Protein AF-A0A7S2KG99-F1 (afdb_monomer_lite)

Secondary structure (DSSP, 8-state):
-HHHHHHHHHHHHHHHHHHHHHHHH----------TTTTS-TTHHHHHHHHHHHHHHHHHHH-HHHHHHHHHHHHHHHHHHTT----------------------------HHHHHHHHHTT---HHHHTT--HHHHHHHHHTTPPP-TT-HHHHHHHHHHHHHHHHHHHHHHHHHHHHHHHHHHHHHHHS--

Foldseek 3Di:
DVVVVVVVVVVVVVVVVVVVVCVVVVDDDPPDPDDDPVPPDPCPVVVVVVVVVVLVVVCVVCPVVVSVVVVVVVVVVVVVVVPDDDDDDDDDDDDPPDPPPPDDDDQDDQDPVLLCCCCPVQNDDPVVVVVDGNVLSVQCVVVVHHDDPVCPSVVVSVVVVVVVVVVVVVVVVVVVVVVVVVVVVVVVVVVVD

Radius of gyration: 29.42 Å; chains: 1; bounding box: 58×45×74 Å

Structure (mmCIF, N/CA/C/O backbone):
data_AF-A0A7S2KG99-F1
#
_entry.id   AF-A0A7S2KG99-F1
#
loop_
_atom_site.group_PDB
_atom_site.id
_atom_site.type_symbol
_atom_site.label_atom_id
_atom_site.label_alt_id
_atom_site.label_comp_id
_atom_site.label_asym_id
_atom_site.label_entity_id
_atom_site.label_seq_id
_atom_site.pdbx_PDB_ins_code
_atom_site.Cartn_x
_atom_site.Cartn_y
_atom_site.Cartn_z
_atom_site.occupancy
_atom_site.B_iso_or_equiv
_atom_site.auth_seq_id
_atom_site.auth_comp_id
_atom_site.auth_asym_id
_atom_site.auth_atom_id
_atom_site.pdbx_PDB_model_num
ATOM 1 N N . ASN A 1 1 ? -22.358 31.822 -43.311 1.00 51.62 1 ASN A N 1
ATOM 2 C CA . ASN A 1 1 ? -21.695 30.759 -42.513 1.00 51.62 1 ASN A CA 1
ATOM 3 C C . ASN A 1 1 ? -22.610 29.627 -42.023 1.00 51.62 1 ASN A C 1
ATOM 5 O O . ASN A 1 1 ? -22.100 28.629 -41.535 1.00 51.62 1 ASN A O 1
ATOM 9 N N . THR A 1 2 ? -23.933 29.698 -42.198 1.00 42.00 2 THR A N 1
ATOM 10 C CA . THR A 1 2 ? -24.889 28.660 -41.752 1.00 42.00 2 THR A CA 1
ATOM 11 C C . THR A 1 2 ? -25.011 27.461 -42.705 1.00 42.00 2 THR A C 1
ATOM 13 O O . THR A 1 2 ? -25.269 26.345 -42.262 1.00 42.00 2 THR A O 1
ATOM 16 N N . GLN A 1 3 ? -24.736 27.637 -44.003 1.00 42.81 3 GLN A N 1
ATOM 17 C CA . GLN A 1 3 ? -24.811 26.537 -44.978 1.00 42.81 3 GLN A CA 1
ATOM 18 C C . GLN A 1 3 ? -23.686 25.495 -44.843 1.00 42.81 3 GLN A C 1
ATOM 20 O O . GLN A 1 3 ? -23.885 24.329 -45.174 1.00 42.81 3 GLN A O 1
ATOM 25 N N . ARG A 1 4 ? -22.529 25.878 -44.284 1.00 48.84 4 ARG A N 1
ATOM 26 C CA . ARG A 1 4 ? -21.390 24.971 -44.039 1.00 48.84 4 ARG A CA 1
ATOM 27 C C . ARG A 1 4 ? -21.630 24.038 -42.842 1.00 48.84 4 ARG A C 1
ATOM 29 O O . ARG A 1 4 ? -21.137 22.917 -42.819 1.00 48.84 4 ARG A O 1
ATOM 36 N N . TRP A 1 5 ? -22.432 24.486 -41.875 1.00 38.81 5 TRP A N 1
ATOM 37 C CA . TRP A 1 5 ? -22.861 23.674 -40.735 1.00 38.81 5 TRP A CA 1
ATOM 38 C C . TRP A 1 5 ? -23.910 22.636 -41.133 1.00 38.81 5 TRP A C 1
ATOM 40 O O . TRP A 1 5 ? -23.817 21.487 -40.717 1.00 38.81 5 TRP A O 1
ATOM 50 N N . LEU A 1 6 ? -24.857 23.001 -42.002 1.00 44.53 6 LEU A N 1
ATOM 51 C CA . LEU A 1 6 ? -25.874 22.070 -42.500 1.00 44.53 6 LEU A CA 1
ATOM 52 C C . LEU A 1 6 ? -25.286 20.965 -43.392 1.00 44.53 6 LEU A C 1
ATOM 54 O O . LEU A 1 6 ? -25.770 19.834 -43.347 1.00 44.53 6 LEU A O 1
ATOM 58 N N . SER A 1 7 ? -24.227 21.243 -44.161 1.00 52.56 7 SER A N 1
ATOM 59 C CA . SER A 1 7 ? -23.545 20.211 -44.957 1.00 52.56 7 SER A CA 1
ATOM 60 C C . SER A 1 7 ? -22.714 19.251 -44.098 1.00 52.56 7 SER A C 1
ATOM 62 O O . SER A 1 7 ? -22.720 18.047 -44.360 1.00 52.56 7 SER A O 1
ATOM 64 N N . LEU A 1 8 ? -22.082 19.743 -43.025 1.00 48.03 8 LEU A N 1
ATOM 65 C CA . LEU A 1 8 ? -21.442 18.894 -42.015 1.00 48.03 8 LEU A CA 1
ATOM 66 C C . LEU A 1 8 ? -22.470 18.042 -41.264 1.00 48.03 8 LEU A C 1
ATOM 68 O O . LEU A 1 8 ? -22.237 16.853 -41.078 1.00 48.03 8 LEU A O 1
ATOM 72 N N . PHE A 1 9 ? -23.630 18.602 -40.913 1.00 45.16 9 PHE A N 1
ATOM 73 C CA . PHE A 1 9 ? -24.692 17.868 -40.219 1.00 45.16 9 PHE A CA 1
ATOM 74 C C . PHE A 1 9 ? -25.338 16.792 -41.105 1.00 45.16 9 PHE A C 1
ATOM 76 O O . PHE A 1 9 ? -25.601 15.686 -40.638 1.00 45.16 9 PHE A O 1
ATOM 83 N N . LYS A 1 10 ? -25.528 17.067 -42.405 1.00 47.44 10 LYS A N 1
ATOM 84 C CA . LYS A 1 10 ? -26.018 16.063 -43.364 1.00 47.44 10 LYS A CA 1
ATOM 85 C C . LYS A 1 10 ? -25.027 14.913 -43.554 1.00 47.44 10 LYS A C 1
ATOM 87 O O . LYS A 1 10 ? -25.467 13.766 -43.518 1.00 47.44 10 LYS A O 1
ATOM 92 N N . ARG A 1 11 ? -23.716 15.189 -43.653 1.00 50.56 11 ARG A N 1
ATOM 93 C CA . ARG A 1 11 ? -22.672 14.141 -43.634 1.00 50.56 11 ARG A CA 1
ATOM 94 C C . ARG A 1 11 ? -22.698 13.339 -42.331 1.00 50.56 11 ARG A C 1
ATOM 96 O O . ARG A 1 11 ? -22.745 12.119 -42.372 1.00 50.56 11 ARG A O 1
ATOM 103 N N . TYR A 1 12 ? -22.806 14.016 -41.189 1.00 43.53 12 TYR A N 1
ATOM 104 C CA . TYR A 1 12 ? -22.819 13.370 -39.875 1.00 43.53 12 TYR A CA 1
ATOM 105 C C . TYR A 1 12 ? -24.052 12.480 -39.646 1.00 43.53 12 TYR A C 1
ATOM 107 O O . TYR A 1 12 ? -23.948 11.427 -39.017 1.00 43.53 12 TYR A O 1
ATOM 115 N N . SER A 1 13 ? -25.220 12.868 -40.176 1.00 49.53 13 SER A N 1
ATOM 116 C CA . SER A 1 13 ? -26.431 12.039 -40.106 1.00 49.53 13 SER A CA 1
ATOM 117 C C . SER A 1 13 ? -26.316 10.795 -40.986 1.00 49.53 13 SER A C 1
ATOM 119 O O . SER A 1 13 ? -26.717 9.714 -40.564 1.00 49.53 13 SER A O 1
ATOM 121 N N . HIS A 1 14 ? -25.693 10.923 -42.161 1.00 45.25 14 HIS A N 1
ATOM 122 C CA . HIS A 1 14 ? -25.500 9.802 -43.069 1.00 45.25 14 HIS A CA 1
ATOM 123 C C . HIS A 1 14 ? -24.502 8.789 -42.495 1.00 45.25 14 HIS A C 1
ATOM 125 O O . HIS A 1 14 ? -24.754 7.593 -42.587 1.00 45.25 14 HIS A O 1
ATOM 131 N N . ASP A 1 15 ? -23.446 9.263 -41.828 1.00 51.31 15 ASP A N 1
ATOM 132 C CA . ASP A 1 15 ? -22.421 8.422 -41.193 1.00 51.31 15 ASP A CA 1
ATOM 133 C C . ASP A 1 15 ? -22.918 7.745 -39.905 1.00 51.31 15 ASP A C 1
ATOM 135 O O . ASP A 1 15 ? -22.541 6.618 -39.587 1.00 51.31 15 ASP A O 1
ATOM 139 N N . SER A 1 16 ? -23.812 8.407 -39.166 1.00 52.16 16 SER A N 1
ATOM 140 C CA . SER A 1 16 ? -24.417 7.835 -37.956 1.00 52.16 16 SER A CA 1
ATOM 141 C C . SER A 1 16 ? -25.457 6.763 -38.299 1.00 52.16 16 SER A C 1
ATOM 143 O O . SER A 1 16 ? -25.505 5.721 -37.645 1.00 52.16 16 SER A O 1
ATOM 145 N N . TYR A 1 17 ? -26.255 6.979 -39.353 1.00 47.06 17 TYR A N 1
ATOM 146 C CA . TYR A 1 17 ? -27.196 5.976 -39.853 1.00 47.06 17 TYR A CA 1
ATOM 147 C C . TYR A 1 17 ? -26.478 4.797 -40.513 1.00 47.06 17 TYR A C 1
ATOM 149 O O . TYR A 1 17 ? -26.871 3.663 -40.261 1.00 47.06 17 TYR A O 1
ATOM 157 N N . THR A 1 18 ? -25.405 4.996 -41.284 1.00 54.03 18 THR A N 1
ATOM 158 C CA . THR A 1 18 ? -24.646 3.873 -41.869 1.00 54.03 18 THR A CA 1
ATOM 159 C C . THR A 1 18 ? -23.946 3.029 -40.805 1.00 54.03 18 THR A C 1
ATOM 161 O O . THR A 1 18 ? -23.986 1.807 -40.911 1.00 54.03 18 THR A O 1
ATOM 164 N N . LEU A 1 19 ? -23.408 3.628 -39.734 1.00 50.59 19 LEU A N 1
ATOM 165 C CA . LEU A 1 19 ? -22.859 2.884 -38.589 1.00 50.59 19 LEU A CA 1
ATOM 166 C C . LEU A 1 19 ? -23.929 2.080 -37.840 1.00 50.59 19 LEU A C 1
ATOM 168 O O . LEU A 1 19 ? -23.708 0.910 -37.528 1.00 50.59 19 LEU A O 1
ATOM 172 N N . CYS A 1 20 ? -25.101 2.672 -37.590 1.00 48.78 20 CYS A N 1
ATOM 173 C CA . CYS A 1 20 ? -26.214 1.971 -36.942 1.00 48.78 20 CYS A CA 1
ATOM 174 C C . CYS A 1 20 ? -26.766 0.842 -37.826 1.00 48.78 20 CYS A C 1
ATOM 176 O O . CYS A 1 20 ? -27.034 -0.254 -37.340 1.00 48.78 20 CYS A O 1
ATOM 178 N N . THR A 1 21 ? -26.878 1.073 -39.137 1.00 46.44 21 THR A N 1
ATOM 179 C CA . THR A 1 21 ? -27.380 0.070 -40.088 1.00 46.44 21 THR A CA 1
ATOM 180 C C . THR A 1 21 ? -26.365 -1.058 -40.295 1.00 46.44 21 THR A C 1
ATOM 182 O O . THR A 1 21 ? -26.761 -2.219 -40.371 1.00 46.44 21 THR A O 1
ATOM 185 N N . ALA A 1 22 ? -25.059 -0.764 -40.313 1.00 46.19 22 ALA A N 1
ATOM 186 C CA . ALA A 1 22 ? -23.992 -1.767 -40.393 1.00 46.19 22 ALA A CA 1
ATOM 187 C C . ALA A 1 22 ? -23.909 -2.639 -39.128 1.00 46.19 22 ALA A C 1
ATOM 189 O O . ALA A 1 22 ? -23.717 -3.850 -39.228 1.00 46.19 22 ALA A O 1
ATOM 190 N N . LEU A 1 23 ? -24.125 -2.049 -37.945 1.00 50.25 23 LEU A N 1
ATOM 191 C CA . LEU A 1 23 ? -24.235 -2.795 -36.687 1.00 50.25 23 LEU A CA 1
ATOM 192 C C . LEU A 1 23 ? -25.484 -3.687 -36.639 1.00 50.25 23 LEU A C 1
ATOM 194 O O . LEU A 1 23 ? -25.421 -4.779 -36.082 1.00 50.25 23 LEU A O 1
ATOM 198 N N . TYR A 1 24 ? -26.602 -3.253 -37.231 1.00 43.97 24 TYR A N 1
ATOM 199 C CA . TYR A 1 24 ? -27.866 -3.995 -37.187 1.00 43.97 24 TYR A CA 1
ATOM 200 C C . TYR A 1 24 ? -27.969 -5.095 -38.257 1.00 43.97 24 TYR A C 1
ATOM 202 O O . TYR A 1 24 ? -28.627 -6.107 -38.043 1.00 43.97 24 TYR A O 1
ATOM 210 N N . THR A 1 25 ? -27.311 -4.926 -39.409 1.00 46.47 25 THR A N 1
ATOM 211 C CA . THR A 1 25 ? -27.401 -5.874 -40.539 1.00 46.47 25 THR A CA 1
ATOM 212 C C . THR A 1 25 ? -26.297 -6.932 -40.575 1.00 46.47 25 THR A C 1
ATOM 214 O O . THR A 1 25 ? -26.335 -7.804 -41.441 1.00 46.47 25 THR A O 1
ATOM 217 N N . GLY A 1 26 ? -25.333 -6.903 -39.645 1.00 45.00 26 GLY A N 1
ATOM 218 C CA . GLY A 1 26 ? -24.359 -7.987 -39.445 1.00 45.00 26 GLY A CA 1
ATOM 219 C C . GLY A 1 26 ? -23.544 -8.365 -40.688 1.00 45.00 26 GLY A C 1
ATOM 220 O O . GLY A 1 26 ? -23.062 -9.493 -40.782 1.00 45.00 26 GLY A O 1
ATOM 221 N N . ARG A 1 27 ? -23.407 -7.461 -41.667 1.00 37.97 27 ARG A N 1
ATOM 222 C CA . ARG A 1 27 ? -22.769 -7.759 -42.952 1.00 37.97 27 ARG A CA 1
ATOM 223 C C . ARG A 1 27 ? -21.387 -7.117 -43.009 1.00 37.97 27 ARG A C 1
ATOM 225 O O . ARG A 1 27 ? -21.240 -5.899 -43.034 1.00 37.97 27 ARG A O 1
ATOM 232 N N . ALA A 1 28 ? -20.380 -7.984 -42.993 1.00 43.28 28 ALA A N 1
ATOM 233 C CA . ALA A 1 28 ? -18.958 -7.687 -43.059 1.00 43.28 28 ALA A CA 1
ATOM 234 C C . ALA A 1 28 ? -18.582 -6.880 -44.315 1.00 43.28 28 ALA A C 1
ATOM 236 O O . ALA A 1 28 ? -18.303 -7.443 -45.369 1.00 43.28 28 ALA A O 1
ATOM 237 N N . ALA A 1 29 ? -18.554 -5.556 -44.196 1.00 41.00 29 ALA A N 1
ATOM 238 C CA . ALA A 1 29 ? -17.884 -4.669 -45.141 1.00 41.00 29 ALA A CA 1
ATOM 239 C C . ALA A 1 29 ? -17.448 -3.393 -44.409 1.00 41.00 29 ALA A C 1
ATOM 241 O O . ALA A 1 29 ? -17.980 -2.305 -44.617 1.00 41.00 29 ALA A O 1
ATOM 242 N N . ILE A 1 30 ? -16.485 -3.542 -43.498 1.00 47.34 30 ILE A N 1
ATOM 243 C CA . ILE A 1 30 ? -15.737 -2.407 -42.958 1.00 47.34 30 ILE A CA 1
ATOM 244 C C . ILE A 1 30 ? -14.800 -1.963 -44.083 1.00 47.34 30 ILE A C 1
ATOM 246 O O . ILE A 1 30 ? -13.728 -2.532 -44.254 1.00 47.34 30 ILE A O 1
ATOM 250 N N . VAL A 1 31 ? -15.228 -0.990 -44.888 1.00 45.22 31 VAL A N 1
ATOM 251 C CA . VAL A 1 31 ? -14.314 -0.214 -45.733 1.00 45.22 31 VAL A CA 1
ATOM 252 C C . VAL A 1 31 ? -13.558 0.720 -44.787 1.00 45.22 31 VAL A C 1
ATOM 254 O O . VAL A 1 31 ? -14.187 1.606 -44.198 1.00 45.22 31 VAL A O 1
ATOM 257 N N . PRO A 1 32 ? -12.243 0.539 -44.569 1.00 48.62 32 PRO A N 1
ATOM 258 C CA . PRO A 1 32 ? -11.495 1.437 -43.713 1.00 48.62 32 PRO A CA 1
ATOM 259 C C . PRO A 1 32 ? -11.277 2.748 -44.470 1.00 48.62 32 PRO A C 1
ATOM 261 O O . PRO A 1 32 ? -10.356 2.881 -45.269 1.00 48.62 32 PRO A O 1
ATOM 264 N N . VAL A 1 33 ? -12.102 3.754 -44.184 1.00 47.19 33 VAL A N 1
ATOM 265 C CA . VAL A 1 33 ? -11.675 5.150 -44.330 1.00 47.19 33 VAL A CA 1
ATOM 266 C C . VAL A 1 33 ? -10.744 5.434 -43.154 1.00 47.19 33 VAL A C 1
ATOM 268 O O . VAL A 1 33 ? -11.129 6.033 -42.153 1.00 47.19 33 VAL A O 1
ATOM 271 N N . LEU A 1 34 ? -9.523 4.908 -43.234 1.00 45.50 34 LEU A N 1
ATOM 272 C CA . LEU A 1 34 ? -8.441 5.246 -42.325 1.00 45.50 34 LEU A CA 1
ATOM 273 C C . LEU A 1 34 ? -7.232 5.651 -43.155 1.00 45.50 34 LEU A C 1
ATOM 275 O O . LEU A 1 34 ? -6.646 4.863 -43.889 1.00 45.50 34 LEU A O 1
ATOM 279 N N . ASN A 1 35 ? -6.955 6.941 -43.018 1.00 44.41 35 ASN A N 1
ATOM 280 C CA . ASN A 1 35 ? -5.756 7.675 -43.368 1.00 44.41 35 ASN A CA 1
ATOM 281 C C . ASN A 1 35 ? -4.463 6.839 -43.399 1.00 44.41 35 ASN A C 1
ATOM 283 O O . ASN A 1 35 ? -4.267 5.895 -42.638 1.00 44.41 35 ASN A O 1
ATOM 287 N N . HIS A 1 36 ? -3.573 7.299 -44.270 1.00 43.25 36 HIS A N 1
ATOM 288 C CA . HIS A 1 36 ? -2.331 6.734 -44.799 1.00 43.25 36 HIS A CA 1
ATOM 289 C C . HIS A 1 36 ? -1.231 6.241 -43.818 1.00 43.25 36 HIS A C 1
ATOM 291 O O . HIS A 1 36 ? -0.090 6.097 -44.242 1.00 43.25 36 HIS A O 1
ATOM 297 N N . GLU A 1 37 ? -1.521 5.928 -42.552 1.00 43.34 37 GLU A N 1
ATOM 298 C CA . GLU A 1 37 ? -0.518 5.511 -41.544 1.00 43.34 37 GLU A CA 1
ATOM 299 C C . GLU A 1 37 ? -0.703 4.077 -41.009 1.00 43.34 37 GLU A C 1
ATOM 301 O O . GLU A 1 37 ? 0.054 3.613 -40.158 1.00 43.34 37 GLU A O 1
ATOM 306 N N . ALA A 1 38 ? -1.680 3.322 -41.519 1.00 46.84 38 ALA A N 1
ATOM 307 C CA . ALA A 1 38 ? -1.984 1.972 -41.030 1.00 46.84 38 ALA A CA 1
ATOM 308 C C . ALA A 1 38 ? -0.983 0.876 -41.466 1.00 46.84 38 ALA A C 1
ATOM 310 O O . ALA A 1 38 ? -1.127 -0.273 -41.055 1.00 46.84 38 ALA A O 1
ATOM 311 N N . ALA A 1 39 ? 0.032 1.198 -42.274 1.00 47.16 39 ALA A N 1
ATOM 312 C CA . ALA A 1 39 ? 0.969 0.207 -42.811 1.00 47.16 39 ALA A CA 1
ATOM 313 C C . ALA A 1 39 ? 2.137 -0.153 -41.866 1.00 47.16 39 ALA A C 1
ATOM 315 O O . ALA A 1 39 ? 2.791 -1.165 -42.090 1.00 47.16 39 ALA A O 1
ATOM 316 N N . ALA A 1 40 ? 2.400 0.628 -40.810 1.00 56.12 40 ALA A N 1
ATOM 317 C CA . ALA A 1 40 ? 3.559 0.401 -39.932 1.00 56.12 40 ALA A CA 1
ATOM 318 C C . ALA A 1 40 ? 3.264 -0.463 -38.690 1.00 56.12 40 ALA A C 1
ATOM 320 O O . ALA A 1 40 ? 4.188 -0.970 -38.064 1.00 56.12 40 ALA A O 1
ATOM 321 N N . ASN A 1 41 ? 1.993 -0.657 -38.326 1.00 59.44 41 ASN A N 1
ATOM 322 C CA . ASN A 1 41 ? 1.617 -1.347 -37.093 1.00 59.44 41 ASN A CA 1
ATOM 323 C C . ASN A 1 41 ? 0.605 -2.456 -37.389 1.00 59.44 41 ASN A C 1
ATOM 325 O O . ASN A 1 41 ? -0.603 -2.221 -37.379 1.00 59.44 41 ASN A O 1
ATOM 329 N N . SER A 1 42 ? 1.088 -3.691 -37.555 1.00 64.12 42 SER A N 1
ATOM 330 C CA . SER A 1 42 ? 0.258 -4.912 -37.614 1.00 64.12 42 SER A CA 1
ATOM 331 C C . SER A 1 42 ? -0.713 -5.033 -36.427 1.00 64.12 42 SER A C 1
ATOM 333 O O . SER A 1 42 ? -1.764 -5.663 -36.524 1.00 64.12 42 SER A O 1
ATOM 335 N N . ASN A 1 43 ? -0.409 -4.340 -35.328 1.00 70.38 43 ASN A N 1
ATOM 336 C CA . ASN A 1 43 ? -1.196 -4.312 -34.102 1.00 70.38 43 ASN A CA 1
ATOM 337 C C . ASN A 1 43 ? -2.227 -3.173 -34.027 1.00 70.38 43 ASN A C 1
ATOM 339 O O . ASN A 1 43 ? -3.015 -3.151 -33.085 1.00 70.38 43 ASN A O 1
ATOM 343 N N . ALA A 1 44 ? -2.274 -2.237 -34.982 1.00 72.44 44 ALA A N 1
ATOM 344 C CA . ALA A 1 44 ? -3.210 -1.106 -34.930 1.00 72.44 44 ALA A CA 1
ATOM 345 C C . ALA A 1 44 ? -4.675 -1.566 -35.007 1.00 72.44 44 ALA A C 1
ATOM 347 O O . ALA A 1 44 ? -5.531 -1.085 -34.260 1.00 72.44 44 ALA A O 1
ATOM 348 N N . VAL A 1 45 ? -4.955 -2.561 -35.856 1.00 75.81 45 VAL A N 1
ATOM 349 C CA . VAL A 1 45 ? -6.292 -3.158 -35.977 1.00 75.81 45 VAL A CA 1
ATOM 350 C C . VAL A 1 45 ? -6.679 -3.855 -34.672 1.00 75.81 45 VAL A C 1
ATOM 352 O O . VAL A 1 45 ? -7.748 -3.576 -34.127 1.00 75.81 45 VAL A O 1
ATOM 355 N N . ALA A 1 46 ? -5.788 -4.674 -34.106 1.00 72.69 46 ALA A N 1
ATOM 356 C CA . ALA A 1 46 ? -6.020 -5.354 -32.830 1.00 72.69 46 ALA A CA 1
ATOM 357 C C . ALA A 1 46 ? -6.243 -4.364 -31.672 1.00 72.69 46 ALA A C 1
ATOM 359 O O . ALA A 1 46 ? -7.177 -4.524 -30.886 1.00 72.69 46 ALA A O 1
ATOM 360 N N . GLN A 1 47 ? -5.448 -3.294 -31.600 1.00 72.25 47 GLN A N 1
ATOM 361 C CA . GLN A 1 47 ? -5.610 -2.236 -30.601 1.00 72.25 47 GLN A CA 1
ATOM 362 C C . GLN A 1 47 ? -6.957 -1.522 -30.746 1.00 72.25 47 GLN A C 1
ATOM 364 O O . GLN A 1 47 ? -7.660 -1.327 -29.753 1.00 72.25 47 GLN A O 1
ATOM 369 N N . SER A 1 48 ? -7.360 -1.178 -31.972 1.00 76.69 48 SER A N 1
ATOM 370 C CA . SER A 1 48 ? -8.663 -0.552 -32.216 1.00 76.69 48 SER A CA 1
ATOM 371 C C . SER A 1 48 ? -9.829 -1.465 -31.821 1.00 76.69 48 SER A C 1
ATOM 373 O O . SER A 1 48 ? -10.803 -1.000 -31.225 1.00 76.69 48 SER A O 1
ATOM 375 N N . LEU A 1 49 ? -9.695 -2.774 -32.052 1.00 81.56 49 LEU A N 1
ATOM 376 C CA . LEU A 1 49 ? -10.693 -3.774 -31.684 1.00 81.56 49 LEU A CA 1
ATOM 377 C C . LEU A 1 49 ? -10.805 -3.932 -30.161 1.00 81.56 49 LEU A C 1
ATOM 379 O O . LEU A 1 49 ? -11.916 -3.966 -29.635 1.00 81.56 49 LEU A O 1
ATOM 383 N N . LEU A 1 50 ? -9.683 -3.939 -29.433 1.00 83.69 50 LEU A N 1
ATOM 384 C CA . LEU A 1 50 ? -9.676 -3.969 -27.964 1.00 83.69 50 LEU A CA 1
ATOM 385 C C . LEU A 1 50 ? -10.332 -2.724 -27.358 1.00 83.69 50 LEU A C 1
ATOM 387 O O . LEU A 1 50 ? -11.118 -2.821 -26.411 1.00 83.69 50 LEU A O 1
ATOM 391 N N . VAL A 1 51 ? -10.048 -1.548 -27.921 1.00 80.94 51 VAL A N 1
ATOM 392 C CA . VAL A 1 51 ? -10.678 -0.292 -27.495 1.00 80.94 51 VAL A CA 1
ATOM 393 C C . VAL A 1 51 ? -12.185 -0.334 -27.747 1.00 80.94 51 VAL A C 1
ATOM 395 O O . VAL A 1 51 ? -12.958 0.080 -26.880 1.00 80.94 51 VAL A O 1
ATOM 398 N N . LEU A 1 52 ? -12.615 -0.869 -28.890 1.00 81.00 52 LEU A N 1
ATOM 399 C CA . LEU A 1 52 ? -14.030 -1.017 -29.221 1.00 81.00 52 LEU A CA 1
ATOM 400 C C . LEU A 1 52 ? -14.726 -2.004 -28.276 1.00 81.00 52 LEU A C 1
ATOM 402 O O . LEU A 1 52 ? -15.778 -1.680 -27.730 1.00 81.00 52 LEU A O 1
ATOM 406 N N . TYR A 1 53 ? -14.111 -3.156 -27.998 1.00 81.75 53 TYR A N 1
ATOM 407 C CA . TYR A 1 53 ? -14.643 -4.147 -27.060 1.00 81.75 53 TYR A CA 1
ATOM 408 C C . TYR A 1 53 ? -14.836 -3.561 -25.654 1.00 81.75 53 TYR A C 1
ATOM 410 O O . TYR A 1 53 ? -15.895 -3.713 -25.039 1.00 81.75 53 TYR A O 1
ATOM 418 N N . LYS A 1 54 ? -13.850 -2.795 -25.171 1.00 82.88 54 LYS A N 1
ATOM 419 C CA . LYS A 1 54 ? -13.951 -2.062 -23.902 1.00 82.88 54 LYS A CA 1
ATOM 420 C C . LYS A 1 54 ? -15.114 -1.064 -23.908 1.00 82.88 54 LYS A C 1
ATOM 422 O O . LYS A 1 54 ? -15.846 -0.982 -22.924 1.00 82.88 54 LYS A O 1
ATOM 427 N N . GLN A 1 55 ? -15.301 -0.319 -24.999 1.00 81.00 55 GLN A N 1
ATOM 428 C CA . GLN A 1 55 ? -16.389 0.658 -25.124 1.00 81.00 55 GLN A CA 1
ATOM 429 C C . GLN A 1 55 ? -17.769 -0.007 -25.144 1.00 81.00 55 GLN A C 1
ATOM 431 O O . GLN A 1 55 ? -18.685 0.484 -24.488 1.00 81.00 55 GLN A O 1
ATOM 436 N N . VAL A 1 56 ? -17.912 -1.141 -25.833 1.00 80.75 56 VAL A N 1
AT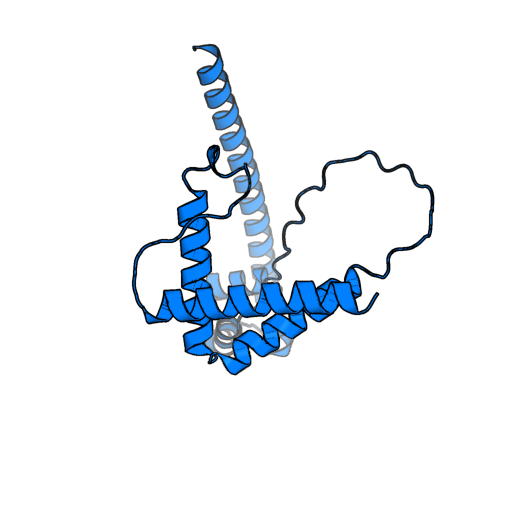OM 437 C CA . VAL A 1 56 ? -19.164 -1.912 -25.870 1.00 80.75 56 VAL A CA 1
ATOM 438 C C . VAL A 1 56 ? -19.516 -2.457 -24.484 1.00 80.75 56 VAL A C 1
ATOM 440 O O . VAL A 1 56 ? -20.665 -2.348 -24.057 1.00 80.75 56 VAL A O 1
ATOM 443 N N . ASN A 1 57 ? -18.537 -2.981 -23.743 1.00 80.81 57 ASN A N 1
ATOM 444 C CA . ASN A 1 57 ? -18.773 -3.463 -22.380 1.00 80.81 57 ASN A CA 1
ATOM 445 C C . ASN A 1 57 ? -19.155 -2.335 -21.416 1.00 80.81 57 ASN A C 1
ATOM 447 O O . ASN A 1 57 ? -20.064 -2.505 -20.605 1.00 80.81 57 ASN A O 1
ATOM 451 N N . LEU A 1 58 ? -18.525 -1.164 -21.538 1.00 80.62 58 LEU A N 1
ATOM 452 C CA . LEU A 1 58 ? -18.882 -0.005 -20.720 1.00 80.62 58 LEU A CA 1
ATOM 453 C C . LEU A 1 58 ? -20.307 0.484 -21.024 1.00 80.62 58 LEU A C 1
ATOM 455 O O . LEU A 1 58 ? -21.070 0.783 -20.106 1.00 80.62 58 LEU A O 1
ATOM 459 N N . MET A 1 59 ? -20.692 0.484 -22.303 1.00 79.88 59 MET A N 1
ATOM 460 C CA . MET A 1 59 ? -22.045 0.823 -22.745 1.00 79.88 59 MET A CA 1
ATOM 461 C C . MET A 1 59 ? -23.091 -0.170 -22.222 1.00 79.88 59 MET A C 1
ATOM 463 O O . MET A 1 59 ? -24.185 0.243 -21.844 1.00 79.88 59 MET A O 1
ATOM 467 N N . ARG A 1 60 ? -22.762 -1.468 -22.157 1.00 77.44 60 ARG A N 1
ATOM 468 C CA . ARG A 1 60 ? -23.635 -2.494 -21.562 1.00 77.44 60 ARG A CA 1
ATOM 469 C C . ARG A 1 60 ? -23.859 -2.282 -20.067 1.00 77.44 60 ARG A C 1
ATOM 471 O O . ARG A 1 60 ? -24.969 -2.496 -19.601 1.00 77.44 60 ARG A O 1
ATOM 478 N N . TYR A 1 61 ? -22.828 -1.865 -19.335 1.00 83.56 61 TYR A N 1
ATOM 479 C CA . TYR A 1 61 ? -22.912 -1.679 -17.886 1.00 83.56 61 TYR A CA 1
ATOM 480 C C . TYR A 1 61 ? -23.655 -0.393 -17.491 1.00 83.56 61 TYR A C 1
ATOM 482 O O . TYR A 1 61 ? -24.477 -0.409 -16.583 1.00 83.56 61 TYR A O 1
ATOM 490 N N . GLN A 1 62 ? -23.382 0.723 -18.176 1.00 81.62 62 GLN A N 1
ATOM 491 C CA . GLN A 1 62 ? -23.958 2.038 -17.846 1.00 81.62 62 GLN A CA 1
ATOM 492 C C . GLN A 1 62 ? -25.269 2.339 -18.589 1.00 81.62 62 GLN A C 1
ATOM 494 O O . GLN A 1 62 ? -26.006 3.250 -18.216 1.00 81.62 62 GLN A O 1
ATOM 499 N N . GLY A 1 63 ? -25.559 1.587 -19.651 1.00 83.38 63 GLY A N 1
ATOM 500 C CA . GLY A 1 63 ? -26.629 1.880 -20.592 1.00 83.38 63 GLY A CA 1
ATOM 501 C C . GLY A 1 63 ? -26.200 2.892 -21.667 1.00 83.38 63 GLY A C 1
ATOM 502 O O . GLY A 1 63 ? -25.351 3.759 -21.429 1.00 83.38 63 GLY A O 1
ATOM 503 N N . PRO A 1 64 ? -26.793 2.821 -22.874 1.00 76.44 64 PRO A N 1
ATOM 504 C CA . PRO A 1 64 ? -26.371 3.643 -24.006 1.00 76.44 64 PRO A CA 1
ATOM 505 C C . PRO A 1 64 ? -26.569 5.142 -23.747 1.00 76.44 64 PRO A C 1
ATOM 507 O O . PRO A 1 64 ? -25.709 5.945 -24.099 1.00 76.44 64 PRO A O 1
ATOM 510 N N . TYR A 1 65 ? -27.662 5.532 -23.083 1.00 78.06 65 TYR A N 1
ATOM 511 C CA . TYR A 1 65 ? -27.985 6.940 -22.841 1.00 78.06 65 TYR A CA 1
ATOM 512 C C . TYR A 1 65 ? -26.963 7.637 -21.929 1.00 78.06 65 TYR A C 1
ATOM 514 O O . TYR A 1 65 ? -26.449 8.701 -22.279 1.00 78.06 65 TYR A O 1
ATOM 522 N N . ALA A 1 66 ? -26.615 7.013 -20.798 1.00 77.75 66 ALA A N 1
ATOM 523 C CA . ALA A 1 66 ? -25.620 7.547 -19.869 1.00 77.75 66 ALA A CA 1
ATOM 524 C C . ALA A 1 66 ? -24.246 7.666 -20.546 1.00 77.75 66 ALA A C 1
ATOM 526 O O . ALA A 1 66 ? -23.648 8.744 -20.540 1.00 77.75 66 ALA A O 1
ATOM 527 N N . TYR A 1 67 ? -23.826 6.607 -21.249 1.00 79.69 67 TYR A N 1
ATOM 528 C CA . TYR A 1 67 ? -22.558 6.552 -21.977 1.00 79.69 67 TYR A CA 1
ATOM 529 C C . TYR A 1 67 ? -22.397 7.695 -22.994 1.00 79.69 67 TYR A C 1
ATOM 531 O O . TYR A 1 67 ? -21.366 8.372 -23.025 1.00 79.69 67 TYR A O 1
ATOM 539 N N . PHE A 1 68 ? -23.414 7.949 -23.827 1.00 78.06 68 PHE A N 1
ATOM 540 C CA . PHE A 1 68 ? -23.344 9.039 -24.804 1.00 78.06 68 PHE A CA 1
ATOM 541 C C . PHE A 1 68 ? -23.399 10.417 -24.140 1.00 78.06 68 PHE A C 1
ATOM 543 O O . PHE A 1 68 ? -22.687 11.322 -24.580 1.00 78.06 68 PHE A O 1
ATOM 550 N N . SER A 1 69 ? -24.188 10.579 -23.074 1.00 79.44 69 SER A N 1
ATOM 551 C CA . SER A 1 69 ? -24.292 11.857 -22.366 1.00 79.44 69 SER A CA 1
ATOM 552 C C . SER A 1 69 ? -22.956 12.293 -21.751 1.00 79.44 69 SER A C 1
ATOM 554 O O . SER A 1 69 ? -22.567 13.455 -21.889 1.00 79.44 69 SER A O 1
ATOM 556 N N . ASP A 1 70 ? -22.202 11.361 -21.168 1.00 80.44 70 ASP A N 1
ATOM 557 C CA . ASP A 1 70 ? -20.906 11.659 -20.560 1.00 80.44 70 ASP A CA 1
ATOM 558 C C . ASP A 1 70 ? -19.830 11.902 -21.620 1.00 80.44 70 ASP A C 1
ATOM 560 O O . ASP A 1 70 ? -19.052 12.851 -21.514 1.00 80.44 70 ASP A O 1
ATOM 564 N N . ARG A 1 71 ? -19.869 11.164 -22.735 1.00 77.31 71 ARG A N 1
ATOM 565 C CA . ARG A 1 71 ? -18.947 11.383 -23.859 1.00 77.31 71 ARG A CA 1
ATOM 566 C C . ARG A 1 71 ? -19.140 12.745 -24.535 1.00 77.31 71 ARG A C 1
ATOM 568 O O . ARG A 1 71 ? -18.172 13.351 -25.002 1.00 77.31 71 ARG A O 1
ATOM 575 N N . ILE A 1 72 ? -20.379 13.238 -24.603 1.00 76.81 72 ILE A N 1
ATOM 576 C CA . ILE A 1 72 ? -20.680 14.583 -25.114 1.00 76.81 72 ILE A CA 1
ATOM 577 C C . ILE A 1 72 ? -20.137 15.647 -24.151 1.00 76.81 72 ILE A C 1
ATOM 579 O O . ILE A 1 72 ? -19.501 16.602 -24.605 1.00 76.81 72 ILE A O 1
ATOM 583 N N . LYS A 1 73 ? -20.307 15.463 -22.834 1.00 79.31 73 LYS A N 1
ATOM 584 C CA . LYS A 1 73 ? -19.764 16.375 -21.811 1.00 79.31 73 LYS A CA 1
ATOM 585 C C . LYS A 1 73 ? -18.235 16.432 -21.844 1.00 79.31 73 LYS A C 1
ATOM 587 O O . LYS A 1 73 ? -17.681 17.527 -21.859 1.00 79.31 73 LYS A O 1
ATOM 592 N N . GLU A 1 74 ? -17.555 15.289 -21.934 1.00 75.38 74 GLU A N 1
ATOM 593 C CA . GLU A 1 74 ? -16.088 15.219 -22.023 1.00 75.38 74 GLU A CA 1
ATOM 594 C C . GLU A 1 74 ? -15.528 15.924 -23.265 1.00 75.38 74 GLU A C 1
ATOM 596 O O . GLU A 1 74 ? -14.473 16.560 -23.217 1.00 75.38 74 GLU A O 1
ATOM 601 N N . ARG A 1 75 ? -16.220 15.838 -24.408 1.00 67.25 75 ARG A N 1
ATOM 602 C CA . ARG A 1 75 ? -15.808 16.574 -25.612 1.00 67.25 75 ARG A CA 1
ATOM 603 C C . ARG A 1 75 ? -16.084 18.066 -25.486 1.00 67.25 75 ARG A C 1
ATOM 605 O O . ARG A 1 75 ? -15.256 18.857 -25.928 1.00 67.25 75 ARG A O 1
ATOM 612 N N . ALA A 1 76 ? -17.189 18.457 -24.857 1.00 71.69 76 ALA A N 1
ATOM 613 C CA . ALA A 1 76 ? -17.491 19.862 -24.603 1.00 71.69 76 ALA A CA 1
ATOM 614 C C . ALA A 1 76 ? -16.461 20.512 -23.661 1.00 71.69 76 ALA A C 1
ATOM 616 O O . ALA A 1 76 ? -16.036 21.639 -23.912 1.00 71.69 76 ALA A O 1
ATOM 617 N N . THR A 1 77 ? -15.999 19.808 -22.622 1.00 71.44 77 THR A N 1
ATOM 618 C CA . THR A 1 77 ? -14.948 20.313 -21.719 1.00 71.44 77 THR A CA 1
ATOM 619 C C . THR A 1 77 ? -13.581 20.368 -22.398 1.00 71.44 77 THR A C 1
ATOM 621 O O . THR A 1 77 ? -12.871 21.360 -22.248 1.00 71.44 77 THR A O 1
ATOM 624 N N . ARG A 1 78 ? -13.231 19.374 -23.227 1.00 63.00 78 ARG A N 1
ATOM 625 C CA . ARG A 1 78 ? -11.988 19.399 -24.022 1.00 63.00 78 ARG A CA 1
ATOM 626 C C . ARG A 1 78 ? -11.965 20.507 -25.074 1.00 63.00 78 ARG A C 1
ATOM 628 O O . ARG A 1 78 ? -10.917 21.100 -25.300 1.00 63.00 78 ARG A O 1
ATOM 635 N N . LEU A 1 79 ? -13.100 20.799 -25.708 1.00 59.16 79 LEU A N 1
ATOM 636 C CA . LEU A 1 79 ? -13.206 21.900 -26.670 1.00 59.16 79 LEU A CA 1
ATOM 637 C C . LEU A 1 79 ? -13.186 23.271 -25.981 1.00 59.16 79 LEU A C 1
ATOM 639 O O . LEU A 1 79 ? -12.623 24.202 -26.544 1.00 59.16 79 LEU A O 1
ATOM 643 N N . LYS A 1 80 ? -13.717 23.388 -24.753 1.00 57.72 80 LYS A N 1
ATOM 644 C CA . LYS A 1 80 ? -13.582 24.607 -23.938 1.00 57.72 80 LYS A CA 1
ATOM 645 C C . LYS A 1 80 ? -12.137 24.883 -23.518 1.00 57.72 80 LYS A C 1
ATOM 647 O O . LYS A 1 80 ? -11.723 26.030 -23.585 1.00 57.72 80 LYS A O 1
ATOM 652 N N . LEU A 1 81 ? -11.359 23.860 -23.154 1.00 54.19 81 LEU A N 1
ATOM 653 C CA . LEU A 1 81 ? -9.937 24.047 -22.829 1.00 54.19 81 LEU A CA 1
ATOM 654 C C . LEU A 1 81 ? -9.073 24.405 -24.047 1.00 54.19 81 LEU A C 1
ATOM 656 O O . LEU A 1 81 ? -8.041 25.039 -23.887 1.00 54.19 81 LEU A O 1
ATOM 660 N N . LYS A 1 82 ? -9.479 24.026 -25.265 1.00 50.75 82 LYS A N 1
ATOM 661 C CA . LYS A 1 82 ? -8.700 24.292 -26.487 1.00 50.75 82 LYS A CA 1
ATOM 662 C C . LYS A 1 82 ? -8.987 25.664 -27.124 1.00 50.75 82 LYS A C 1
ATOM 664 O O . LYS A 1 82 ? -8.447 25.959 -28.183 1.00 50.75 82 LYS A O 1
ATOM 669 N N . GLY A 1 83 ? -9.853 26.477 -26.514 1.00 44.81 83 GLY A N 1
ATOM 670 C CA . GLY A 1 83 ? -10.253 27.802 -27.003 1.00 44.81 83 GLY A CA 1
ATOM 671 C C . GLY A 1 83 ? -9.791 28.970 -26.127 1.00 44.81 83 GLY A C 1
ATOM 672 O O . GLY A 1 83 ? -10.365 30.050 -26.229 1.00 44.81 83 GLY A O 1
ATOM 673 N N . SER A 1 84 ? -8.827 28.767 -25.226 1.00 47.06 84 SER A N 1
ATOM 674 C CA . SER A 1 84 ? -8.374 29.799 -24.281 1.00 47.06 84 SER A CA 1
ATOM 675 C C . SER A 1 84 ? -6.863 29.757 -24.053 1.00 47.06 84 SER A C 1
ATOM 677 O O . SER A 1 84 ? -6.427 29.726 -22.913 1.00 47.06 84 SER A O 1
ATOM 679 N N . ASP A 1 85 ? -6.079 29.767 -25.132 1.00 46.34 85 ASP A N 1
ATOM 680 C CA . ASP A 1 85 ? -4.652 30.100 -25.070 1.00 46.34 85 ASP A CA 1
ATOM 681 C C . ASP A 1 85 ? -4.360 31.188 -26.104 1.00 46.34 85 ASP A C 1
ATOM 683 O O . ASP A 1 85 ? -4.032 30.921 -27.259 1.00 46.34 85 ASP A O 1
ATOM 687 N N . GLU A 1 86 ? -4.521 32.438 -25.672 1.00 44.31 86 GLU A N 1
ATOM 688 C CA . GLU A 1 86 ? -3.924 33.593 -26.327 1.00 44.31 86 GLU A CA 1
ATOM 689 C C . GLU A 1 86 ? -3.185 34.424 -25.265 1.00 44.31 86 GLU A C 1
ATOM 691 O O . GLU A 1 86 ? -3.789 35.040 -24.391 1.00 44.31 86 GLU A O 1
ATOM 696 N N . SER A 1 87 ? -1.856 34.412 -25.400 1.00 44.09 87 SER A N 1
ATOM 697 C CA . SER A 1 87 ? -0.881 35.410 -24.951 1.00 44.09 87 SER A CA 1
ATOM 698 C C . SER A 1 87 ? -0.620 35.595 -23.447 1.00 44.09 87 SER A C 1
ATOM 700 O O . SER A 1 87 ? -1.344 36.295 -22.740 1.00 44.09 87 SER A O 1
ATOM 702 N N . ARG A 1 88 ? 0.552 35.113 -23.005 1.00 37.38 88 ARG A N 1
ATOM 703 C CA . ARG A 1 88 ? 1.540 35.947 -22.296 1.00 37.38 88 ARG A CA 1
ATOM 704 C C . ARG A 1 88 ? 2.921 35.287 -22.299 1.00 37.38 88 ARG A C 1
ATOM 706 O O . ARG A 1 88 ? 3.099 34.208 -21.746 1.00 37.38 88 ARG A O 1
ATOM 713 N N . ASN A 1 89 ? 3.864 35.972 -22.942 1.00 45.69 89 ASN A N 1
ATOM 714 C CA . ASN A 1 89 ? 5.301 35.746 -22.822 1.00 45.69 89 ASN A CA 1
ATOM 715 C C . ASN A 1 89 ? 5.739 35.9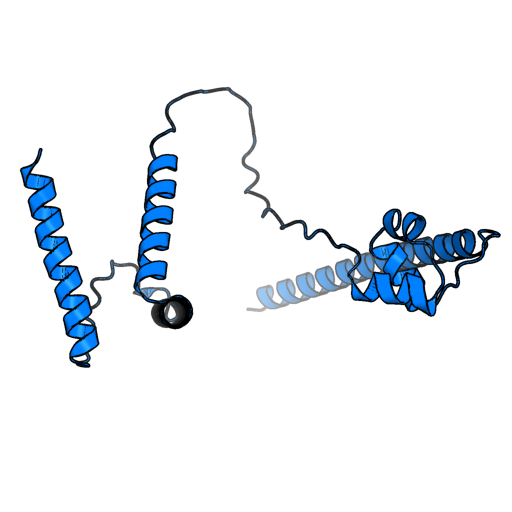56 -21.369 1.00 45.69 89 ASN A C 1
ATOM 717 O O . ASN A 1 89 ? 5.309 36.931 -20.752 1.00 45.69 89 ASN A O 1
ATOM 721 N N . ASP A 1 90 ? 6.653 35.122 -20.887 1.00 37.00 90 ASP A N 1
ATOM 722 C CA . ASP A 1 90 ? 7.759 35.627 -20.081 1.00 37.00 90 ASP A CA 1
ATOM 723 C C . ASP A 1 90 ? 8.987 34.745 -20.311 1.00 37.00 90 ASP A C 1
ATOM 725 O O . ASP A 1 90 ? 8.903 33.513 -20.292 1.00 37.00 90 ASP A O 1
ATOM 729 N N . ASP A 1 91 ? 10.096 35.411 -20.604 1.00 50.53 91 ASP A N 1
ATOM 730 C CA . ASP A 1 91 ? 11.405 34.829 -20.842 1.00 50.53 91 ASP A CA 1
ATOM 731 C C . ASP A 1 91 ? 11.854 34.055 -19.604 1.00 50.53 91 ASP A C 1
ATOM 733 O O . ASP A 1 91 ? 11.968 34.620 -18.519 1.00 50.53 91 ASP A O 1
ATOM 737 N N . ASN A 1 92 ? 12.168 32.771 -19.761 1.00 41.62 92 ASN A N 1
ATOM 738 C CA . ASN A 1 92 ? 13.245 32.160 -18.997 1.00 41.62 92 ASN A CA 1
ATOM 739 C C . ASN A 1 92 ? 13.800 30.953 -19.746 1.00 41.62 92 ASN A C 1
ATOM 741 O O . ASN A 1 92 ? 13.096 30.002 -20.083 1.00 41.62 92 ASN A O 1
ATOM 745 N N . ASP A 1 93 ? 15.100 31.054 -19.977 1.00 51.59 93 ASP A N 1
ATOM 746 C CA . ASP A 1 93 ? 16.039 30.026 -20.381 1.00 51.59 93 ASP A CA 1
ATOM 747 C C . ASP A 1 93 ? 15.766 28.698 -19.650 1.00 51.59 93 ASP A C 1
ATOM 749 O O . ASP A 1 93 ? 16.077 28.524 -18.471 1.00 51.59 93 ASP A O 1
ATOM 753 N N . ILE A 1 94 ? 15.135 27.752 -20.344 1.00 46.97 94 ILE A N 1
ATOM 754 C CA . ILE A 1 94 ? 15.016 26.365 -19.902 1.00 46.97 94 ILE A CA 1
ATOM 755 C C . ILE A 1 94 ? 15.486 25.525 -21.077 1.00 46.97 94 ILE A C 1
ATOM 757 O O . ILE A 1 94 ? 14.728 25.237 -22.002 1.00 46.97 94 ILE A O 1
ATOM 761 N N . ARG A 1 95 ? 16.768 25.144 -21.030 1.00 47.88 95 ARG A N 1
ATOM 762 C CA . ARG A 1 95 ? 17.308 23.988 -21.752 1.00 47.88 95 ARG A CA 1
ATOM 763 C C . ARG A 1 95 ? 16.233 22.903 -21.806 1.00 47.88 95 ARG A C 1
ATOM 765 O O . ARG A 1 95 ? 15.793 22.445 -20.752 1.00 47.88 95 ARG A O 1
ATOM 772 N N . GLU A 1 96 ? 15.824 22.510 -23.010 1.00 48.88 96 GLU A N 1
ATOM 773 C CA . GLU A 1 96 ? 14.940 21.368 -23.243 1.00 48.88 96 GLU A CA 1
ATOM 774 C C . GLU A 1 96 ? 15.620 20.082 -22.742 1.00 48.88 96 GLU A C 1
ATOM 776 O O . GLU A 1 96 ? 16.185 19.294 -23.495 1.00 48.88 96 GLU A O 1
ATOM 781 N N . GLU A 1 97 ? 15.577 19.846 -21.431 1.00 54.81 97 GLU A N 1
ATOM 782 C CA . GLU A 1 97 ? 15.555 18.489 -20.922 1.00 54.81 97 GLU A CA 1
ATOM 783 C C . GLU A 1 97 ? 14.202 17.918 -21.341 1.00 54.81 97 GLU A C 1
ATOM 785 O O . GLU A 1 97 ? 13.154 18.366 -20.869 1.00 54.81 97 GLU A O 1
ATOM 790 N N . PHE A 1 98 ? 14.233 16.943 -22.253 1.00 55.44 98 PHE A N 1
ATOM 791 C CA . PHE A 1 98 ? 13.120 16.044 -22.554 1.00 55.44 98 PHE A CA 1
ATOM 792 C C . PHE A 1 98 ? 12.250 15.833 -21.308 1.00 55.44 98 PHE A C 1
ATOM 794 O O . PHE A 1 98 ? 12.817 15.584 -20.239 1.00 55.44 98 PHE A O 1
ATOM 801 N N . PRO A 1 99 ? 10.907 15.910 -21.397 1.00 55.72 99 PRO A N 1
ATOM 802 C CA . PRO A 1 99 ? 10.043 15.794 -20.232 1.00 55.72 99 PRO A CA 1
ATOM 803 C C . PRO A 1 99 ? 10.304 14.452 -19.548 1.00 55.72 99 PRO A C 1
ATOM 805 O O . PRO A 1 99 ? 9.777 13.419 -19.962 1.00 55.72 99 PRO A O 1
ATOM 808 N N . LYS A 1 100 ? 11.137 14.472 -18.496 1.00 62.25 100 LYS A N 1
ATOM 809 C CA . LYS A 1 100 ? 11.395 13.336 -17.616 1.00 62.25 100 LYS A CA 1
ATOM 810 C C . LYS A 1 100 ? 10.024 12.838 -17.202 1.00 62.25 100 LYS A C 1
ATOM 812 O O . LYS A 1 100 ? 9.272 13.572 -16.558 1.00 62.25 100 LYS A O 1
ATOM 817 N N . HIS A 1 101 ? 9.673 11.643 -17.676 1.00 61.75 101 HIS A N 1
ATOM 818 C CA . HIS A 1 101 ? 8.358 11.043 -17.500 1.00 61.75 101 HIS A CA 1
ATOM 819 C C . HIS A 1 101 ? 7.861 11.317 -16.080 1.00 61.75 101 HIS A C 1
ATOM 821 O O . HIS A 1 101 ? 8.506 10.909 -15.111 1.00 61.75 101 HIS A O 1
ATOM 827 N N . LYS A 1 102 ? 6.749 12.055 -15.951 1.00 68.00 102 LYS A N 1
ATOM 828 C CA . LYS A 1 102 ? 6.124 12.327 -14.654 1.00 68.00 102 LYS A CA 1
ATOM 829 C C . LYS A 1 102 ? 5.683 10.986 -14.078 1.00 68.00 102 LYS A C 1
ATOM 831 O O . LYS A 1 102 ? 4.604 10.492 -14.396 1.00 68.00 102 LYS A O 1
ATOM 836 N N . LYS A 1 103 ? 6.545 10.369 -13.271 1.00 64.12 103 LYS A N 1
ATOM 837 C CA . LYS A 1 103 ? 6.210 9.156 -12.532 1.00 64.12 103 LYS A CA 1
ATOM 838 C C . LYS A 1 103 ? 5.076 9.528 -11.583 1.00 64.12 103 LYS A C 1
ATOM 840 O O . LYS A 1 103 ? 5.203 10.469 -10.796 1.00 64.12 103 LYS A O 1
ATOM 845 N N . ALA A 1 104 ? 3.947 8.838 -11.705 1.00 60.66 104 ALA A N 1
ATOM 846 C CA . ALA A 1 104 ? 2.836 9.016 -10.789 1.00 60.66 104 ALA A CA 1
ATOM 847 C C . ALA A 1 104 ? 3.322 8.676 -9.373 1.00 60.66 104 ALA A C 1
ATOM 849 O O . ALA A 1 104 ? 3.798 7.569 -9.127 1.00 60.66 104 ALA A O 1
ATOM 850 N N . LYS A 1 105 ? 3.236 9.637 -8.449 1.00 59.84 105 LYS A N 1
ATOM 851 C CA . LYS A 1 105 ? 3.504 9.382 -7.033 1.00 59.84 105 LYS A CA 1
ATOM 852 C C . LYS A 1 105 ? 2.285 8.666 -6.458 1.00 59.84 105 LYS A C 1
ATOM 854 O O . LYS A 1 105 ? 1.240 9.286 -6.276 1.00 59.84 105 LYS A O 1
ATOM 859 N N . VAL A 1 106 ? 2.406 7.363 -6.221 1.00 58.25 106 VAL A N 1
ATOM 860 C CA . VAL A 1 106 ? 1.389 6.586 -5.506 1.00 58.25 106 VAL A CA 1
ATOM 861 C C . VAL A 1 106 ? 1.575 6.860 -4.018 1.00 58.25 106 VAL A C 1
ATOM 863 O O . VAL A 1 106 ? 2.606 6.516 -3.446 1.00 58.25 106 VAL A O 1
ATOM 866 N N . ALA A 1 107 ? 0.605 7.528 -3.397 1.00 62.81 107 ALA A N 1
ATOM 867 C CA . ALA A 1 107 ? 0.589 7.675 -1.950 1.00 62.81 107 ALA A CA 1
ATOM 868 C C . ALA A 1 107 ? 0.184 6.331 -1.337 1.00 62.81 107 ALA A C 1
ATOM 870 O O . ALA A 1 107 ? -0.964 5.905 -1.466 1.00 62.81 107 ALA A O 1
ATOM 871 N N . PHE A 1 108 ? 1.127 5.652 -0.689 1.00 72.12 108 PHE A N 1
ATOM 872 C CA . PHE A 1 108 ? 0.799 4.503 0.142 1.00 72.12 108 PHE A CA 1
ATOM 873 C C . PHE A 1 108 ? 0.118 5.020 1.408 1.00 72.12 108 PHE A C 1
ATOM 875 O O . PHE A 1 108 ? 0.590 5.958 2.044 1.00 72.12 108 PHE A O 1
ATOM 882 N N . MET A 1 109 ? -1.035 4.453 1.742 1.00 84.94 109 MET A N 1
ATOM 883 C CA . MET A 1 109 ? -1.785 4.771 2.954 1.00 84.94 109 MET A CA 1
ATOM 884 C C . MET A 1 109 ? -2.045 3.480 3.715 1.00 84.94 109 MET A C 1
ATOM 886 O O . MET A 1 109 ? -2.268 2.440 3.096 1.00 84.94 109 MET A O 1
ATOM 890 N N . ILE A 1 110 ? -2.091 3.563 5.046 1.00 87.00 110 ILE A N 1
ATOM 891 C CA . ILE A 1 110 ? -2.468 2.424 5.887 1.00 87.00 110 ILE A CA 1
ATOM 892 C C . ILE A 1 110 ? -3.901 2.009 5.535 1.00 87.00 110 ILE A C 1
ATOM 894 O O . ILE A 1 110 ? -4.860 2.793 5.655 1.00 87.00 110 ILE A O 1
ATOM 898 N N . THR A 1 111 ? -4.039 0.768 5.081 1.00 89.38 111 THR A N 1
ATOM 899 C CA . THR A 1 111 ? -5.314 0.190 4.647 1.00 89.38 111 THR A CA 1
ATOM 900 C C . THR A 1 111 ? -6.256 -0.032 5.834 1.00 89.38 111 THR A C 1
ATOM 902 O O . THR A 1 111 ? -5.851 -0.018 6.997 1.00 89.38 111 THR A O 1
ATOM 905 N N . LYS A 1 112 ? -7.555 -0.221 5.566 1.00 89.56 112 LYS A N 1
ATOM 906 C CA . LYS A 1 112 ? -8.541 -0.488 6.630 1.00 89.56 112 LYS A CA 1
ATOM 907 C C . LYS A 1 112 ? -8.255 -1.798 7.370 1.00 89.56 112 LYS A C 1
ATOM 909 O O . LYS A 1 112 ? -8.441 -1.850 8.578 1.00 89.56 112 LYS A O 1
ATOM 914 N N . THR A 1 113 ? -7.792 -2.821 6.653 1.00 90.38 113 THR A N 1
ATOM 915 C CA . THR A 1 113 ? -7.420 -4.122 7.223 1.00 90.38 113 THR A CA 1
ATOM 916 C C . THR A 1 113 ? -6.221 -3.987 8.153 1.00 90.38 113 THR A C 1
ATOM 918 O O . THR A 1 113 ? -6.295 -4.418 9.295 1.00 90.38 113 THR A O 1
ATOM 921 N N . GLN A 1 114 ? -5.174 -3.279 7.724 1.00 90.94 114 GLN A N 1
ATOM 922 C CA . GLN A 1 114 ? -4.008 -3.001 8.569 1.00 90.94 114 GLN A CA 1
ATOM 923 C C . GLN A 1 114 ? -4.386 -2.224 9.835 1.00 90.94 114 GLN A C 1
ATOM 925 O O . GLN A 1 114 ? -3.934 -2.568 10.920 1.00 90.94 114 GLN A O 1
ATOM 930 N N . ARG A 1 115 ? -5.263 -1.213 9.733 1.00 90.75 115 ARG A N 1
ATOM 931 C CA . ARG A 1 115 ? -5.756 -0.488 10.921 1.00 90.75 115 ARG A CA 1
ATOM 932 C C . ARG A 1 115 ? -6.530 -1.379 11.881 1.00 90.75 115 ARG A C 1
ATOM 934 O O . ARG A 1 115 ? -6.427 -1.185 13.085 1.00 90.75 115 ARG A O 1
ATOM 941 N N . PHE A 1 116 ? -7.317 -2.312 11.351 1.00 92.12 116 PHE A N 1
ATOM 942 C CA . PHE A 1 116 ? -8.051 -3.261 12.174 1.00 92.12 116 PHE A CA 1
ATOM 943 C C . PHE A 1 116 ? -7.089 -4.155 12.960 1.00 92.12 116 PHE A C 1
ATOM 945 O O . PHE A 1 116 ? -7.218 -4.211 14.176 1.00 92.12 116 PHE A O 1
ATOM 952 N N . SER A 1 117 ? -6.095 -4.762 12.305 1.00 92.38 117 SER A N 1
ATOM 953 C CA . SER A 1 117 ? -5.110 -5.618 12.982 1.00 92.38 117 SER A CA 1
ATOM 954 C C . SER A 1 117 ? -4.253 -4.842 13.987 1.00 92.38 117 SER A C 1
ATOM 956 O O . SER A 1 117 ? -4.086 -5.287 15.117 1.00 92.38 117 SER A O 1
ATOM 958 N N . LEU A 1 118 ? -3.805 -3.626 13.648 1.00 91.81 118 LEU A N 1
ATOM 959 C CA . LEU A 1 118 ? -3.068 -2.766 14.588 1.00 91.81 118 LEU A CA 1
ATOM 960 C C . LEU A 1 118 ? -3.868 -2.464 15.867 1.00 91.81 118 LEU A C 1
ATOM 962 O O . LEU A 1 118 ? -3.298 -2.423 16.952 1.00 91.81 118 LEU A O 1
ATOM 966 N N . ASN A 1 119 ? -5.179 -2.257 15.748 1.00 93.06 119 ASN A N 1
ATOM 967 C CA . ASN A 1 119 ? -6.033 -1.916 16.884 1.00 93.06 119 ASN A CA 1
ATOM 968 C C . ASN A 1 119 ? -6.459 -3.164 17.681 1.00 93.06 119 ASN A C 1
ATOM 970 O O . ASN A 1 119 ? -6.281 -3.217 18.893 1.00 93.06 119 ASN A O 1
ATOM 974 N N . GLN A 1 120 ? -6.982 -4.189 17.001 1.00 90.81 120 GLN A N 1
ATOM 975 C CA . GLN A 1 120 ? -7.541 -5.383 17.645 1.00 90.81 120 GLN A CA 1
ATOM 976 C C . GLN A 1 120 ? -6.481 -6.366 18.137 1.00 90.81 120 GLN A C 1
ATOM 978 O O . GLN A 1 120 ? -6.625 -6.918 19.222 1.00 90.81 120 GLN A O 1
ATOM 983 N N . GLU A 1 121 ? -5.447 -6.620 17.337 1.00 91.69 121 GLU A N 1
ATOM 984 C CA . GLU A 1 121 ? -4.472 -7.678 17.627 1.00 91.69 121 GLU A CA 1
ATOM 985 C C . GLU A 1 121 ? -3.286 -7.130 18.422 1.00 91.69 121 GLU A C 1
ATOM 987 O O . GLU A 1 121 ? -2.790 -7.786 19.333 1.00 91.69 121 GLU A O 1
ATOM 992 N N . LEU A 1 122 ? -2.853 -5.909 18.096 1.00 88.56 122 LEU A N 1
ATOM 993 C CA . LEU A 1 122 ? -1.639 -5.308 18.653 1.00 88.56 122 LEU A CA 1
ATOM 994 C C . LEU A 1 122 ? -1.916 -4.202 19.682 1.00 88.56 122 LEU A C 1
ATOM 996 O O . LEU A 1 122 ? -0.989 -3.742 20.345 1.00 88.56 122 LEU A O 1
ATOM 1000 N N . GLY A 1 123 ? -3.179 -3.801 19.856 1.00 90.25 123 GLY A N 1
ATOM 1001 C CA . GLY A 1 123 ? -3.614 -2.903 20.929 1.00 90.25 123 GLY A CA 1
ATOM 1002 C C . GLY A 1 123 ? -3.268 -1.425 20.731 1.00 90.25 123 GLY A C 1
ATOM 1003 O O . GLY A 1 123 ? -3.337 -0.658 21.693 1.00 90.25 123 GLY A O 1
ATOM 1004 N N . PHE A 1 124 ? -2.898 -0.997 19.519 1.00 91.19 124 PHE A N 1
ATOM 1005 C CA . PHE A 1 124 ? -2.574 0.407 19.267 1.00 91.19 124 PHE A CA 1
ATOM 1006 C C . PHE A 1 124 ? -3.836 1.283 19.276 1.00 91.19 124 PHE A C 1
ATOM 1008 O O . PHE A 1 124 ? -4.793 1.001 18.546 1.00 91.19 124 PHE A O 1
ATOM 1015 N N . PRO A 1 125 ? -3.843 2.401 20.026 1.00 91.19 125 PRO A N 1
ATOM 1016 C CA . PRO A 1 125 ? -4.950 3.345 19.989 1.00 91.19 125 PRO A CA 1
ATOM 1017 C C . PRO A 1 125 ? -5.006 4.076 18.641 1.00 91.19 125 PRO A C 1
ATOM 1019 O O . PRO A 1 125 ? -3.984 4.359 18.011 1.00 91.19 125 PRO A O 1
ATOM 1022 N N . GLU A 1 126 ? -6.213 4.438 18.202 1.00 89.25 126 GLU A N 1
ATOM 1023 C CA . GLU A 1 126 ? -6.429 5.028 16.872 1.00 89.25 126 GLU A CA 1
ATOM 1024 C C . GLU A 1 126 ? -5.678 6.356 16.667 1.00 89.25 126 GLU A C 1
ATOM 1026 O O . GLU A 1 126 ? -5.264 6.676 15.552 1.00 89.25 126 GLU A O 1
ATOM 1031 N N . GLU A 1 127 ? -5.454 7.107 17.743 1.00 89.44 127 GLU A N 1
ATOM 1032 C CA . GLU A 1 127 ? -4.681 8.352 17.735 1.00 89.44 127 GLU A CA 1
ATOM 1033 C C . GLU A 1 127 ? -3.228 8.121 17.308 1.00 89.44 127 GLU A C 1
ATOM 1035 O O . GLU A 1 127 ? -2.699 8.870 16.489 1.00 89.44 127 GLU A O 1
ATOM 1040 N N . VAL A 1 128 ? -2.620 7.037 17.795 1.00 87.88 128 VAL A N 1
ATOM 1041 C CA . VAL A 1 128 ? -1.244 6.647 17.466 1.00 87.88 128 VAL A CA 1
ATOM 1042 C C . VAL A 1 128 ? -1.184 6.035 16.065 1.00 87.88 128 VAL A C 1
ATOM 1044 O O . VAL A 1 128 ? -0.299 6.354 15.282 1.00 87.88 128 VAL A O 1
ATOM 1047 N N . ILE A 1 129 ? -2.185 5.245 15.665 1.00 88.75 129 ILE A N 1
ATOM 1048 C CA . ILE A 1 129 ? -2.232 4.662 14.312 1.00 88.75 129 ILE A CA 1
ATOM 1049 C C . ILE A 1 129 ? -2.237 5.746 13.218 1.00 88.75 129 ILE A C 1
ATOM 1051 O O . ILE A 1 129 ? -1.705 5.536 12.128 1.00 88.75 129 ILE A O 1
ATOM 1055 N N . ARG A 1 130 ? -2.831 6.918 13.482 1.00 87.81 130 ARG A N 1
ATOM 1056 C CA . ARG A 1 130 ? -2.879 8.034 12.520 1.00 87.81 130 ARG A CA 1
ATOM 1057 C C . ARG A 1 130 ? -1.533 8.722 12.305 1.00 87.81 130 ARG A C 1
ATOM 1059 O O . ARG A 1 130 ? -1.372 9.365 11.269 1.00 87.81 130 ARG A O 1
ATOM 1066 N N . THR A 1 131 ? -0.602 8.619 13.251 1.00 89.25 131 THR A N 1
ATOM 1067 C CA . THR A 1 131 ? 0.733 9.222 13.126 1.00 89.25 131 THR A CA 1
ATOM 1068 C C . THR A 1 131 ? 1.711 8.313 12.390 1.00 89.25 131 THR A C 1
ATOM 1070 O O . THR A 1 131 ? 2.714 8.800 11.867 1.00 89.25 131 THR A O 1
ATOM 1073 N N . PHE A 1 132 ? 1.412 7.015 12.294 1.00 89.19 132 PHE A N 1
ATOM 1074 C CA . PHE A 1 132 ? 2.275 6.063 11.614 1.00 89.19 132 PHE A CA 1
ATOM 1075 C C . PHE A 1 132 ? 2.383 6.325 10.116 1.00 89.19 132 PHE A C 1
ATOM 1077 O O . PHE A 1 132 ? 1.404 6.533 9.393 1.00 89.19 132 PHE A O 1
ATOM 1084 N N . THR A 1 133 ? 3.616 6.228 9.630 1.00 90.88 133 THR A N 1
ATOM 1085 C CA . THR A 1 133 ? 3.880 6.100 8.201 1.00 90.88 133 THR A CA 1
ATOM 1086 C C . THR A 1 133 ? 3.467 4.704 7.718 1.00 90.88 133 THR A C 1
ATOM 1088 O O . THR A 1 133 ? 3.477 3.746 8.495 1.00 90.88 133 THR A O 1
ATOM 1091 N N . PRO A 1 134 ? 3.127 4.539 6.428 1.00 90.50 134 PRO A N 1
ATOM 1092 C CA . PRO A 1 134 ? 2.776 3.231 5.871 1.00 90.50 134 PRO A CA 1
ATOM 1093 C C . PRO A 1 134 ? 3.855 2.170 6.109 1.00 90.50 134 PRO A C 1
ATOM 1095 O O . PRO A 1 134 ? 3.534 1.029 6.422 1.00 90.50 134 PRO A O 1
ATOM 1098 N N . THR A 1 135 ? 5.128 2.561 6.012 1.00 89.69 135 THR A N 1
ATOM 1099 C CA . THR A 1 135 ? 6.270 1.673 6.256 1.00 89.69 135 THR A CA 1
ATOM 1100 C C . THR A 1 135 ? 6.351 1.252 7.720 1.00 89.69 135 THR A C 1
ATOM 1102 O O . THR A 1 135 ? 6.508 0.068 8.000 1.00 89.69 135 THR A O 1
ATOM 1105 N N . GLN A 1 136 ? 6.171 2.189 8.660 1.00 90.75 136 GLN A N 1
ATOM 1106 C CA . GLN A 1 136 ? 6.115 1.868 10.092 1.00 90.75 136 GLN A CA 1
ATOM 1107 C C . GLN A 1 136 ? 4.975 0.902 10.404 1.00 90.75 136 GLN A C 1
ATOM 1109 O O . GLN A 1 136 ? 5.184 -0.090 11.089 1.00 90.75 136 GLN A O 1
ATOM 1114 N N . ALA A 1 137 ? 3.783 1.163 9.868 1.00 90.62 137 ALA A N 1
ATOM 1115 C CA . ALA A 1 137 ? 2.628 0.299 10.071 1.00 90.62 137 ALA A CA 1
ATOM 1116 C C . ALA A 1 137 ? 2.850 -1.118 9.521 1.00 90.62 137 ALA A C 1
ATOM 1118 O O . ALA A 1 137 ? 2.428 -2.075 10.161 1.00 90.62 137 ALA A O 1
ATOM 1119 N N . SER A 1 138 ? 3.523 -1.258 8.371 1.00 91.38 138 SER A N 1
ATOM 1120 C CA . SER A 1 138 ? 3.899 -2.576 7.841 1.00 91.38 138 SER A CA 1
ATOM 1121 C C . SER A 1 138 ? 4.861 -3.288 8.780 1.00 91.38 138 SER A C 1
ATOM 1123 O O . SER A 1 138 ? 4.563 -4.389 9.214 1.00 91.38 138 SER A O 1
ATOM 1125 N N . LEU A 1 139 ? 5.951 -2.627 9.181 1.00 91.44 139 LEU A N 1
ATOM 1126 C CA . LEU A 1 139 ? 6.954 -3.211 10.076 1.00 91.44 139 LEU A CA 1
ATOM 1127 C C . LEU A 1 139 ? 6.355 -3.676 11.408 1.00 91.44 139 LEU A C 1
ATOM 1129 O O . LEU A 1 139 ? 6.685 -4.752 11.895 1.00 91.44 139 LEU A O 1
ATOM 1133 N N . ILE A 1 140 ? 5.450 -2.885 11.988 1.00 92.00 140 ILE A N 1
ATOM 1134 C CA . ILE A 1 140 ? 4.748 -3.247 13.225 1.00 92.0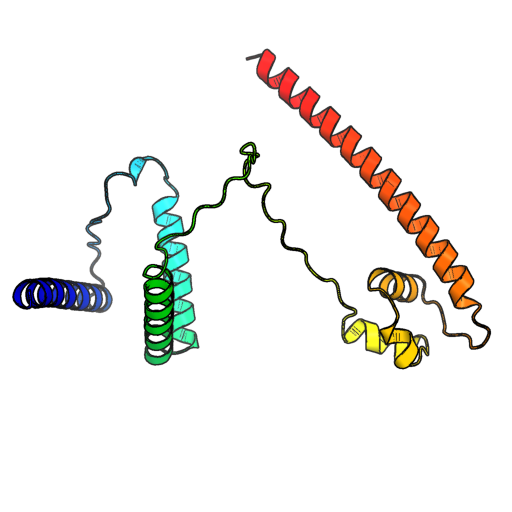0 140 ILE A CA 1
ATOM 1135 C C . ILE A 1 140 ? 3.921 -4.522 13.035 1.00 92.00 140 ILE A C 1
ATOM 1137 O O . ILE A 1 140 ? 3.920 -5.379 13.916 1.00 92.00 140 ILE A O 1
ATOM 1141 N N . LEU A 1 141 ? 3.227 -4.651 11.902 1.00 91.38 141 LEU A N 1
ATOM 1142 C CA . LEU A 1 141 ? 2.425 -5.832 11.584 1.00 91.38 141 LEU A CA 1
ATOM 1143 C C . LEU A 1 141 ? 3.300 -7.056 11.300 1.00 91.38 141 LEU A C 1
ATOM 1145 O O . LEU A 1 141 ? 3.013 -8.134 11.814 1.00 91.38 141 LEU A O 1
ATOM 1149 N N . ASP A 1 142 ? 4.377 -6.880 10.537 1.00 91.06 142 ASP A N 1
ATOM 1150 C CA . ASP A 1 142 ? 5.290 -7.953 10.137 1.00 91.06 142 ASP A CA 1
ATOM 1151 C C . ASP A 1 142 ? 6.035 -8.530 11.352 1.00 91.06 142 ASP A C 1
ATOM 1153 O O . ASP A 1 142 ? 6.187 -9.745 11.479 1.00 91.06 142 ASP A O 1
ATOM 1157 N N . CYS A 1 143 ? 6.449 -7.667 12.285 1.00 88.75 143 CYS A N 1
ATOM 1158 C CA . CYS A 1 143 ? 7.143 -8.057 13.514 1.00 88.75 143 CYS A CA 1
ATOM 1159 C C . CYS A 1 143 ? 6.207 -8.278 14.714 1.00 88.75 143 CYS A C 1
ATOM 1161 O O . CYS A 1 143 ? 6.692 -8.599 15.798 1.00 88.75 143 CYS A O 1
ATOM 1163 N N . GLN A 1 144 ? 4.893 -8.100 14.539 1.00 88.62 144 GLN A N 1
ATOM 1164 C CA . GLN A 1 144 ? 3.867 -8.231 15.584 1.00 88.62 144 GLN A CA 1
ATOM 1165 C C . GLN A 1 144 ? 4.208 -7.468 16.876 1.00 88.62 144 GLN A C 1
ATOM 1167 O O . GLN A 1 144 ? 4.052 -7.980 17.988 1.00 88.62 144 GLN A O 1
ATOM 1172 N N . LEU A 1 145 ? 4.690 -6.230 16.737 1.00 87.94 145 LEU A N 1
ATOM 1173 C CA . LEU A 1 145 ? 5.054 -5.405 17.889 1.00 87.94 145 LEU A CA 1
ATOM 1174 C C . LEU A 1 145 ? 3.797 -5.027 18.668 1.00 87.94 145 LEU A C 1
ATOM 1176 O O . LEU A 1 145 ? 2.906 -4.380 18.124 1.00 87.94 145 LEU A O 1
ATOM 1180 N N . GLN A 1 146 ? 3.729 -5.410 19.940 1.00 87.12 146 GLN A N 1
ATOM 1181 C CA . GLN A 1 146 ? 2.602 -5.054 20.797 1.00 87.12 146 GLN A CA 1
ATOM 1182 C C . GLN A 1 146 ? 2.723 -3.619 21.303 1.00 87.12 146 GLN A C 1
ATOM 1184 O O . GLN A 1 146 ? 3.817 -3.124 21.586 1.00 87.12 146 GLN A O 1
ATOM 1189 N N . TYR A 1 147 ? 1.576 -2.958 21.438 1.00 86.38 147 TYR A N 1
ATOM 1190 C CA . TYR A 1 147 ? 1.513 -1.658 22.073 1.00 86.38 147 TYR A CA 1
ATOM 1191 C C . TYR A 1 147 ? 1.793 -1.791 23.569 1.00 86.38 147 TYR A C 1
ATOM 1193 O O . TYR A 1 147 ? 1.023 -2.395 24.316 1.00 86.38 147 TYR A O 1
ATOM 1201 N N . ASP A 1 148 ? 2.883 -1.167 24.000 1.00 85.00 148 ASP A N 1
ATOM 1202 C CA . ASP A 1 148 ? 3.216 -1.000 25.405 1.00 85.00 148 ASP A CA 1
ATOM 1203 C C . ASP A 1 148 ? 3.162 0.489 25.766 1.00 85.00 148 ASP A C 1
ATOM 1205 O O . ASP A 1 148 ? 3.721 1.339 25.064 1.00 85.00 148 ASP A O 1
ATOM 1209 N N . LYS A 1 149 ? 2.489 0.807 26.876 1.00 76.25 149 LYS A N 1
ATOM 1210 C CA . LYS A 1 149 ? 2.367 2.179 27.397 1.00 76.25 149 LYS A CA 1
ATOM 1211 C C . LYS A 1 149 ? 3.715 2.747 27.831 1.00 76.25 149 LYS A C 1
ATOM 1213 O O . LYS A 1 149 ? 3.854 3.962 27.916 1.00 76.25 149 LYS A O 1
ATOM 1218 N N . GLU A 1 150 ? 4.693 1.883 28.083 1.00 78.50 150 GLU A N 1
ATOM 1219 C CA . GLU A 1 150 ? 6.066 2.261 28.421 1.00 78.50 150 GLU A CA 1
ATOM 1220 C C . GLU A 1 150 ? 6.919 2.622 27.187 1.00 78.50 150 GLU A C 1
ATOM 1222 O O . GLU A 1 150 ? 8.118 2.863 27.311 1.00 78.50 150 GLU A O 1
ATOM 1227 N N . CYS A 1 151 ? 6.318 2.676 25.989 1.00 72.19 151 CYS A N 1
ATOM 1228 C CA . CYS A 1 151 ? 6.963 3.049 24.724 1.00 72.19 151 CYS A CA 1
ATOM 1229 C C . CYS A 1 151 ? 8.154 2.162 24.312 1.00 72.19 151 CYS A C 1
ATOM 1231 O O . CYS A 1 151 ? 8.939 2.545 23.444 1.00 72.19 151 CYS A O 1
ATOM 1233 N N . GLN A 1 152 ? 8.281 0.949 24.861 1.00 77.75 152 GLN A N 1
ATOM 1234 C CA . GLN A 1 152 ? 9.358 0.020 24.490 1.00 77.75 152 GLN A CA 1
ATOM 1235 C C . GLN A 1 152 ? 9.315 -0.340 22.991 1.00 77.75 152 GLN A C 1
ATOM 1237 O O . GLN A 1 152 ? 10.357 -0.497 22.348 1.00 77.75 152 GLN A O 1
ATOM 1242 N N . TYR A 1 153 ? 8.112 -0.361 22.404 1.00 85.25 153 TYR A N 1
ATOM 1243 C CA . TYR A 1 153 ? 7.898 -0.600 20.976 1.00 85.25 153 TYR A CA 1
ATOM 1244 C C . TYR A 1 153 ? 8.558 0.462 20.079 1.00 85.25 153 TYR A C 1
ATOM 1246 O O . TYR A 1 153 ? 8.950 0.145 18.960 1.00 85.25 153 TYR A O 1
ATOM 1254 N N . GLU A 1 154 ? 8.714 1.709 20.540 1.00 86.19 154 GLU A N 1
ATOM 1255 C CA . GLU A 1 154 ? 9.296 2.787 19.729 1.00 86.19 154 GLU A CA 1
ATOM 1256 C C . GLU A 1 154 ? 10.792 2.572 19.496 1.00 86.19 154 GLU A C 1
ATOM 1258 O O . GLU A 1 154 ? 11.298 2.828 18.400 1.00 86.19 154 GLU A O 1
ATOM 1263 N N . GLY A 1 155 ? 11.501 2.072 20.513 1.00 88.31 155 GLY A N 1
ATOM 1264 C CA . GLY A 1 155 ? 12.917 1.730 20.406 1.00 88.31 155 GLY A CA 1
ATOM 1265 C C . GLY A 1 155 ? 13.145 0.605 19.400 1.00 88.31 155 GLY A C 1
ATOM 1266 O O . GLY A 1 155 ? 13.997 0.724 18.516 1.00 88.31 155 GLY A O 1
ATOM 1267 N N . GLU A 1 156 ? 12.332 -0.446 19.491 1.00 87.81 156 GLU A N 1
ATOM 1268 C CA . GLU A 1 156 ? 12.410 -1.598 18.594 1.00 87.81 156 GLU A CA 1
ATOM 1269 C C . GLU A 1 156 ? 12.004 -1.236 17.161 1.00 87.81 156 GLU A C 1
ATOM 1271 O O . GLU A 1 156 ? 12.713 -1.560 16.207 1.00 87.81 156 GLU A O 1
ATOM 1276 N N . LEU A 1 157 ? 10.929 -0.460 16.999 1.00 90.62 157 LEU A N 1
ATOM 1277 C CA . LEU A 1 157 ? 10.492 0.050 15.702 1.00 90.62 157 LEU A CA 1
ATOM 1278 C C . LEU A 1 157 ? 11.578 0.905 15.042 1.00 90.62 157 LEU A C 1
ATOM 1280 O O . LEU A 1 157 ? 11.830 0.773 13.847 1.00 90.62 157 LEU A O 1
ATOM 1284 N N . LYS A 1 158 ? 12.264 1.756 15.811 1.00 91.62 158 LYS A N 1
ATOM 1285 C CA . LYS A 1 158 ? 13.367 2.575 15.297 1.00 91.62 158 LYS A CA 1
ATOM 1286 C C . LYS A 1 158 ? 14.557 1.723 14.856 1.00 91.62 158 LYS A C 1
ATOM 1288 O O . LYS A 1 158 ? 15.189 2.050 13.850 1.00 91.62 158 LYS A O 1
ATOM 1293 N N . ARG A 1 159 ? 14.856 0.638 15.579 1.00 92.25 159 ARG A N 1
ATOM 1294 C CA . ARG A 1 159 ? 15.887 -0.331 15.181 1.00 92.25 159 ARG A CA 1
ATOM 1295 C C . ARG A 1 159 ? 15.521 -0.994 13.852 1.00 92.25 159 ARG A C 1
ATOM 1297 O O . ARG A 1 159 ? 16.336 -0.972 12.935 1.00 92.25 159 ARG A O 1
ATOM 1304 N N . LEU A 1 160 ? 14.287 -1.484 13.730 1.00 91.75 160 LEU A N 1
ATOM 1305 C CA . LEU A 1 160 ? 13.769 -2.131 12.518 1.00 91.75 160 LEU A CA 1
ATOM 1306 C C . LEU A 1 160 ? 13.723 -1.189 11.313 1.00 91.75 160 LEU A C 1
ATOM 1308 O O . LEU A 1 160 ? 14.062 -1.590 10.205 1.00 91.75 160 LEU A O 1
ATOM 1312 N N . MET A 1 161 ? 13.352 0.077 11.515 1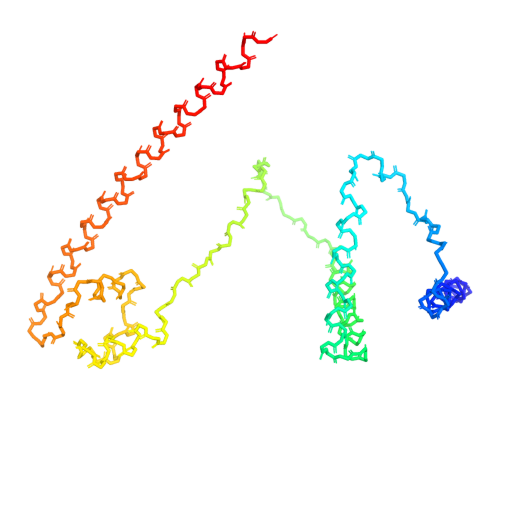.00 92.44 161 MET A N 1
ATOM 1313 C CA . MET A 1 161 ? 13.390 1.076 10.445 1.00 92.44 161 MET A CA 1
ATOM 1314 C C . MET A 1 161 ? 14.806 1.268 9.902 1.00 92.44 161 MET A C 1
ATOM 1316 O O . MET A 1 161 ? 14.996 1.301 8.691 1.00 92.44 161 MET A O 1
ATOM 1320 N N . LYS A 1 162 ? 15.803 1.355 10.790 1.00 93.25 162 LYS A N 1
ATOM 1321 C CA . LYS A 1 162 ? 17.201 1.512 10.384 1.00 93.25 162 LYS A CA 1
ATOM 1322 C C . LYS A 1 162 ? 17.703 0.292 9.605 1.00 93.25 162 LYS A C 1
ATOM 1324 O O . LYS A 1 162 ? 18.368 0.456 8.590 1.00 93.25 162 LYS A O 1
ATOM 1329 N N . GLU A 1 163 ? 17.367 -0.907 10.068 1.00 91.88 163 GLU A N 1
ATOM 1330 C CA . GLU A 1 163 ? 17.726 -2.158 9.393 1.00 91.88 163 GLU A CA 1
ATOM 1331 C C . GLU A 1 163 ? 17.081 -2.265 8.001 1.00 91.88 163 GLU A C 1
ATOM 1333 O O . GLU A 1 163 ? 17.752 -2.612 7.032 1.00 91.88 163 GLU A O 1
ATOM 1338 N N . ASN A 1 164 ? 15.805 -1.886 7.869 1.00 90.12 164 ASN A N 1
ATOM 1339 C CA . ASN A 1 164 ? 15.108 -1.876 6.581 1.00 90.12 164 ASN A CA 1
ATOM 1340 C C . ASN A 1 164 ? 15.721 -0.850 5.610 1.00 90.12 164 ASN A C 1
ATOM 1342 O O . ASN A 1 164 ? 15.982 -1.172 4.453 1.00 90.12 164 ASN A O 1
ATOM 1346 N N . ASP A 1 165 ? 16.041 0.354 6.091 1.00 90.94 165 ASP A N 1
ATOM 1347 C CA . ASP A 1 165 ? 16.721 1.370 5.282 1.00 90.94 165 ASP A CA 1
ATOM 1348 C C . ASP A 1 165 ? 18.105 0.891 4.804 1.00 90.94 165 ASP A C 1
ATOM 1350 O O . ASP A 1 165 ? 18.505 1.174 3.672 1.00 90.94 165 ASP A O 1
ATOM 1354 N N . GLU A 1 166 ? 18.848 0.161 5.639 1.00 92.94 166 GLU A N 1
ATOM 1355 C CA . GLU A 1 166 ? 20.135 -0.437 5.264 1.00 92.94 166 GLU A CA 1
ATOM 1356 C C . GLU A 1 166 ? 19.964 -1.533 4.202 1.00 92.94 166 GLU A C 1
ATOM 1358 O O . GLU A 1 166 ? 20.671 -1.512 3.190 1.00 92.94 166 GLU A O 1
ATOM 1363 N N . LEU A 1 167 ? 18.986 -2.428 4.370 1.00 89.31 167 LEU A N 1
ATOM 1364 C CA . LEU A 1 167 ? 18.663 -3.470 3.390 1.00 89.31 167 LEU A CA 1
ATOM 1365 C C . LEU A 1 167 ? 18.251 -2.881 2.038 1.00 89.31 167 LEU A C 1
ATOM 1367 O O . LEU A 1 167 ? 18.808 -3.262 1.012 1.00 89.31 167 LEU A O 1
ATOM 1371 N N . MET A 1 168 ? 17.366 -1.883 2.033 1.00 87.62 168 MET A N 1
ATOM 1372 C CA . MET A 1 168 ? 16.941 -1.189 0.813 1.00 87.62 168 MET A CA 1
ATOM 1373 C C . MET A 1 168 ? 18.115 -0.527 0.081 1.00 87.62 168 MET A C 1
ATOM 1375 O O . MET A 1 168 ? 18.137 -0.467 -1.149 1.00 87.62 168 MET A O 1
ATOM 1379 N N . ARG A 1 169 ? 19.118 -0.021 0.812 1.00 89.81 169 ARG A N 1
ATOM 1380 C CA . ARG A 1 169 ? 20.334 0.545 0.202 1.00 89.81 169 ARG A CA 1
ATOM 1381 C C . ARG A 1 169 ? 21.234 -0.525 -0.398 1.00 89.81 169 ARG A C 1
ATOM 1383 O O . ARG A 1 169 ? 21.824 -0.271 -1.447 1.00 89.81 169 ARG A O 1
ATOM 1390 N N . LEU A 1 170 ? 21.352 -1.680 0.251 1.00 90.69 170 LEU A N 1
ATOM 1391 C CA . LEU A 1 170 ? 22.111 -2.812 -0.276 1.00 90.69 170 LEU A CA 1
ATOM 1392 C C . LEU A 1 170 ? 21.455 -3.368 -1.541 1.00 90.69 170 LEU A C 1
ATOM 1394 O O . LEU A 1 170 ? 22.134 -3.496 -2.556 1.00 90.69 170 LEU A O 1
ATOM 1398 N N . GLU A 1 171 ? 20.140 -3.582 -1.519 1.00 88.56 171 GLU A N 1
ATOM 1399 C CA . GLU A 1 171 ? 19.374 -4.058 -2.675 1.00 88.56 171 GLU A CA 1
ATOM 1400 C C . GLU A 1 171 ? 19.453 -3.066 -3.845 1.00 88.56 171 GLU A C 1
ATOM 1402 O O . GLU A 1 171 ? 19.698 -3.452 -4.985 1.00 88.56 171 GLU A O 1
ATOM 1407 N N . ALA A 1 172 ? 19.355 -1.760 -3.574 1.00 88.44 172 ALA A N 1
ATOM 1408 C CA . ALA A 1 172 ? 19.535 -0.741 -4.606 1.00 88.44 172 ALA A CA 1
ATOM 1409 C C . ALA A 1 172 ? 20.955 -0.743 -5.205 1.00 88.44 172 ALA A C 1
ATOM 1411 O O . ALA A 1 172 ? 21.119 -0.503 -6.403 1.00 88.44 172 ALA A O 1
ATOM 1412 N N . ALA A 1 173 ? 21.986 -1.001 -4.394 1.00 89.19 173 ALA A N 1
ATOM 1413 C CA . ALA A 1 173 ? 23.362 -1.111 -4.874 1.00 89.19 173 ALA A CA 1
ATOM 1414 C C . ALA A 1 173 ? 23.581 -2.384 -5.707 1.00 89.19 173 ALA A C 1
ATOM 1416 O O . ALA A 1 173 ? 24.299 -2.345 -6.707 1.00 89.19 173 ALA A O 1
ATOM 1417 N N . GLU A 1 174 ? 22.949 -3.493 -5.329 1.00 90.25 174 GLU A N 1
ATOM 1418 C CA . GLU A 1 174 ? 22.990 -4.750 -6.074 1.00 90.25 174 GLU A CA 1
ATOM 1419 C C . GLU A 1 174 ? 22.252 -4.637 -7.412 1.00 90.25 174 GLU A C 1
ATOM 1421 O O . GLU A 1 174 ? 22.835 -4.944 -8.450 1.00 90.25 174 GLU A O 1
ATOM 1426 N N . ALA A 1 175 ? 21.049 -4.058 -7.426 1.00 86.69 175 ALA A N 1
ATOM 1427 C CA . ALA A 1 175 ? 20.296 -3.797 -8.651 1.00 86.69 175 ALA A CA 1
ATOM 1428 C C . ALA A 1 175 ? 21.054 -2.876 -9.626 1.00 86.69 175 ALA A C 1
ATOM 1430 O O . ALA A 1 175 ? 20.942 -3.018 -10.844 1.00 86.69 175 ALA A O 1
ATOM 1431 N N . MET A 1 176 ? 21.855 -1.929 -9.120 1.00 85.06 176 MET A N 1
ATOM 1432 C CA . MET A 1 176 ? 22.733 -1.115 -9.970 1.00 85.06 176 MET A CA 1
ATOM 1433 C C . MET A 1 176 ? 23.853 -1.944 -10.607 1.00 85.06 176 MET A C 1
ATOM 1435 O O . MET A 1 176 ? 24.110 -1.781 -11.798 1.00 85.06 176 MET A O 1
ATOM 1439 N N . ARG A 1 177 ? 24.473 -2.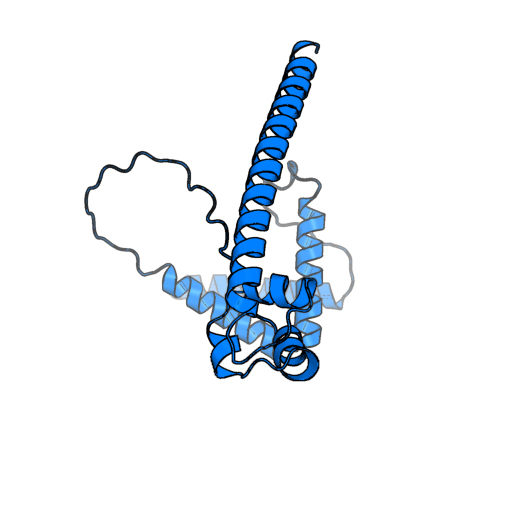863 -9.856 1.00 85.88 177 ARG A N 1
ATOM 1440 C CA . ARG A 1 177 ? 25.502 -3.769 -10.395 1.00 85.88 177 ARG A CA 1
ATOM 1441 C C . ARG A 1 177 ? 24.931 -4.749 -11.414 1.00 85.88 177 ARG A C 1
ATOM 1443 O O . ARG A 1 177 ? 25.576 -5.015 -12.423 1.00 85.88 177 ARG A O 1
ATOM 1450 N N . GLU A 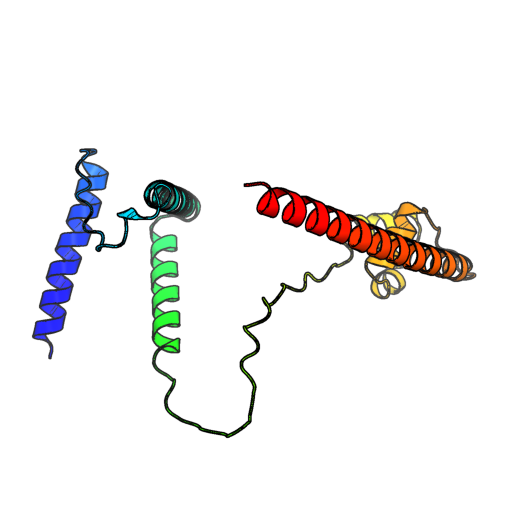1 178 ? 23.734 -5.274 -11.167 1.00 85.88 178 GLU A N 1
ATOM 1451 C CA . GLU A 1 178 ? 23.060 -6.177 -12.100 1.00 85.88 178 GLU A CA 1
ATOM 1452 C C . GLU A 1 178 ? 22.715 -5.454 -13.409 1.00 85.88 178 GLU A C 1
ATOM 1454 O O . GLU A 1 178 ? 23.040 -5.946 -14.488 1.00 85.88 178 GLU A O 1
ATOM 1459 N N . ASN A 1 179 ? 22.162 -4.238 -13.333 1.00 82.50 179 ASN A N 1
ATOM 1460 C CA . ASN A 1 179 ? 21.892 -3.428 -14.524 1.00 82.50 179 ASN A CA 1
ATOM 1461 C C . ASN A 1 179 ? 23.170 -3.108 -15.315 1.00 82.50 179 ASN A C 1
ATOM 1463 O O . ASN A 1 179 ? 23.154 -3.168 -16.543 1.00 82.50 179 ASN A O 1
ATOM 1467 N N . GLU A 1 180 ? 24.281 -2.817 -14.633 1.00 81.31 180 GLU A N 1
ATOM 1468 C CA . GLU A 1 180 ? 25.577 -2.580 -15.278 1.00 81.31 180 GLU A CA 1
ATOM 1469 C C . GLU A 1 180 ? 26.095 -3.842 -15.993 1.00 81.31 180 GLU A C 1
ATOM 1471 O O . GLU A 1 180 ? 26.541 -3.770 -17.139 1.00 81.31 180 GLU A O 1
ATOM 1476 N N . GLN A 1 181 ? 25.957 -5.025 -15.382 1.00 77.12 181 GLN A N 1
ATOM 1477 C CA . GLN A 1 181 ? 26.305 -6.298 -16.027 1.00 77.12 181 GLN A CA 1
ATOM 1478 C C . GLN A 1 181 ? 25.422 -6.603 -17.243 1.00 77.12 181 GLN A C 1
ATOM 1480 O O . GLN A 1 181 ? 25.938 -7.072 -18.264 1.00 77.12 181 GLN A O 1
ATOM 1485 N N . VAL A 1 182 ? 24.118 -6.317 -17.165 1.00 80.12 182 VAL A N 1
ATOM 1486 C CA . VAL A 1 182 ? 23.180 -6.464 -18.291 1.00 80.12 182 VAL A CA 1
ATOM 1487 C C . VAL A 1 182 ? 23.547 -5.512 -19.431 1.00 80.12 182 VAL A C 1
ATOM 1489 O O . VAL A 1 182 ? 23.539 -5.915 -20.594 1.00 80.12 182 VAL A O 1
ATOM 1492 N N . GLU A 1 183 ? 23.932 -4.271 -19.130 1.00 78.06 183 GLU A N 1
ATOM 1493 C CA . GLU A 1 183 ? 24.353 -3.311 -20.153 1.00 78.06 183 GLU A CA 1
ATOM 1494 C C . GLU A 1 183 ? 25.657 -3.748 -20.846 1.00 78.06 183 GLU A C 1
ATOM 1496 O O . GLU A 1 183 ? 25.767 -3.667 -22.072 1.00 78.06 183 GLU A O 1
ATOM 1501 N N . ILE A 1 184 ? 26.624 -4.286 -20.094 1.00 76.69 184 ILE A N 1
ATOM 1502 C CA . ILE A 1 184 ? 27.882 -4.817 -20.647 1.00 76.69 184 ILE A CA 1
ATOM 1503 C C . ILE A 1 184 ? 27.625 -6.043 -21.537 1.00 76.69 184 ILE A C 1
ATOM 1505 O O . ILE A 1 184 ? 28.198 -6.145 -22.626 1.00 76.69 184 ILE A O 1
ATOM 1509 N N . THR A 1 185 ? 26.747 -6.962 -21.118 1.00 69.12 185 THR A N 1
ATOM 1510 C CA . THR A 1 185 ? 26.383 -8.138 -21.934 1.00 69.12 185 THR A CA 1
ATOM 1511 C C . THR A 1 185 ? 25.590 -7.768 -23.184 1.00 69.12 185 THR A C 1
ATOM 1513 O O . THR A 1 185 ? 25.746 -8.419 -24.215 1.00 69.12 185 THR A O 1
ATOM 1516 N N . GLN A 1 186 ? 24.764 -6.720 -23.141 1.00 70.25 186 GLN A N 1
ATOM 1517 C CA . GLN A 1 186 ? 24.071 -6.224 -24.332 1.00 70.25 186 GLN A CA 1
ATOM 1518 C C . GLN A 1 186 ? 25.038 -5.564 -25.322 1.00 70.25 186 GLN A C 1
ATOM 1520 O O . GLN A 1 186 ? 24.972 -5.879 -26.508 1.00 70.25 186 GLN A O 1
ATOM 1525 N N . LYS A 1 187 ? 25.980 -4.733 -24.848 1.00 69.94 187 LYS A N 1
ATOM 1526 C CA . LYS A 1 187 ? 26.996 -4.091 -25.706 1.00 69.94 187 LYS A CA 1
ATOM 1527 C C . LYS A 1 187 ? 27.922 -5.100 -26.387 1.00 69.94 187 LYS A C 1
ATOM 1529 O O . LYS A 1 187 ? 28.145 -5.003 -27.589 1.00 69.94 187 LYS A O 1
ATOM 1534 N N . THR A 1 188 ? 28.388 -6.114 -25.655 1.00 63.56 188 THR A N 1
ATOM 1535 C CA . THR A 1 188 ? 29.226 -7.184 -26.232 1.00 63.56 188 THR A CA 1
ATOM 1536 C C . THR A 1 188 ? 28.483 -8.044 -27.256 1.00 63.56 188 THR A C 1
ATOM 1538 O O . THR A 1 188 ? 29.112 -8.564 -28.170 1.00 63.56 188 THR A O 1
ATOM 1541 N N . ARG A 1 189 ? 27.153 -8.177 -27.163 1.00 59.00 189 ARG A N 1
ATOM 1542 C CA . ARG A 1 189 ? 26.349 -8.889 -28.172 1.00 59.00 189 ARG A CA 1
ATOM 1543 C C . ARG A 1 189 ? 26.165 -8.098 -29.465 1.00 59.00 189 ARG A C 1
ATOM 1545 O O . ARG A 1 189 ? 26.081 -8.706 -30.519 1.00 59.00 189 ARG A O 1
ATOM 1552 N N . THR A 1 190 ? 26.109 -6.770 -29.388 1.00 59.25 190 THR A N 1
ATOM 1553 C CA . THR A 1 190 ? 25.947 -5.891 -30.559 1.00 59.25 190 THR A CA 1
ATOM 1554 C C . THR A 1 190 ? 27.241 -5.599 -31.321 1.00 59.25 190 THR A C 1
ATOM 1556 O O . THR A 1 190 ? 27.163 -5.089 -32.428 1.00 59.25 190 THR A O 1
ATOM 1559 N N . GLU A 1 191 ? 28.415 -5.890 -30.752 1.00 56.59 191 GLU A N 1
ATOM 1560 C CA . GLU A 1 191 ? 29.718 -5.708 -31.426 1.00 56.59 191 GLU A CA 1
ATOM 1561 C C . GLU A 1 191 ? 30.211 -6.968 -32.169 1.00 56.59 191 GLU A C 1
ATOM 1563 O O . GLU A 1 191 ? 31.243 -6.919 -32.835 1.00 56.59 191 GLU A O 1
ATOM 1568 N N . VAL A 1 192 ? 29.505 -8.099 -32.045 1.00 54.38 192 VAL A N 1
ATOM 1569 C CA . VAL A 1 192 ? 29.884 -9.396 -32.648 1.00 54.38 192 VAL A CA 1
ATOM 1570 C C . VAL A 1 192 ? 29.047 -9.740 -33.898 1.00 54.38 192 VAL A C 1
ATOM 1572 O O . VAL A 1 192 ? 29.380 -10.698 -34.595 1.00 54.38 192 VAL A O 1
ATOM 1575 N N . ASP A 1 193 ? 28.028 -8.936 -34.218 1.00 43.75 193 ASP A N 1
ATOM 1576 C CA . ASP A 1 193 ? 27.259 -8.981 -35.478 1.00 43.75 193 ASP A CA 1
ATOM 1577 C C . ASP A 1 193 ? 27.686 -7.842 -36.425 1.00 43.75 193 ASP A C 1
ATOM 1579 O O . ASP A 1 193 ? 27.719 -8.076 -37.658 1.00 43.75 193 ASP A O 1
#

Sequence (193 aa):
NTQRWLSLFKRYSHDSYTLCTALYTGRAAIVPVLNHEAAANSNAVAQSLLVLYKQVNLMRYQGPYAYFSDRIKERATRLKLKGSDESRNDDNDIREEFPKHKKAKVAFMITKTQRFSLNQELGFPEEVIRTFTPTQASLILDCQLQYDKECQYEGELKRLMKENDELMRLEAAEAMRENEQVEITQKTRTEVD

Organism: NCBI:txid163516

pLDDT: mean 70.56, std 18.19, range [37.0, 93.25]